Protein 2FHP (pdb70)

Structure (mmCIF, N/CA/C/O backbone):
data_2FHP
#
_entry.id   2FHP
#
_cell.length_a   42.730
_cell.length_b   61.431
_cell.length_c   70.579
_cell.angle_alpha   90.00
_cell.angle_beta   97.27
_cell.angle_gamma   90.00
#
_symmetry.space_group_name_H-M   'P 1 21 1'
#
loop_
_entity.id
_entity.type
_entity.pdbx_description
1 polymer 'methylase, putative'
2 water water
#
loop_
_atom_site.group_PDB
_atom_site.id
_atom_site.type_symbol
_atom_site.label_atom_id
_atom_site.label_alt_id
_atom_site.label_comp_id
_atom_site.label_asym_id
_atom_site.label_entity_id
_atom_site.label_seq_id
_atom_site.pdbx_PDB_ins_code
_atom_site.Cartn_x
_atom_site.Cartn_y
_atom_site.Cartn_z
_atom_site.occupancy
_atom_site.B_iso_or_equiv
_atom_site.auth_seq_id
_atom_site.auth_comp_id
_atom_site.auth_asym_id
_atom_site.auth_atom_id
_atom_site.pdbx_PDB_model_num
ATOM 1 N N . ALA A 1 3 ? 12.708 5.597 88.589 1.00 24.16 0 ALA A N 1
ATOM 2 C CA . ALA A 1 3 ? 13.181 6.764 87.784 1.00 23.67 0 ALA A CA 1
ATOM 3 C C . ALA A 1 3 ? 12.849 6.523 86.314 1.00 23.15 0 ALA A C 1
ATOM 4 O O . ALA A 1 3 ? 12.836 5.366 85.876 1.00 23.87 0 ALA A O 1
ATOM 14 N N . ARG A 1 5 ? 12.820 6.039 82.294 1.00 15.53 2 ARG A N 1
ATOM 15 C CA . ARG A 1 5 ? 13.771 5.373 81.433 1.00 14.02 2 ARG A CA 1
ATOM 16 C C . ARG A 1 5 ? 13.193 5.285 80.043 1.00 12.08 2 ARG A C 1
ATOM 17 O O . ARG A 1 5 ? 11.976 5.252 79.887 1.00 11.98 2 ARG A O 1
ATOM 25 N N . VAL A 1 6 ? 14.058 5.268 79.032 1.00 9.97 3 VAL A N 1
ATOM 26 C CA . VAL A 1 6 ? 13.615 4.914 77.683 1.00 9.31 3 VAL A CA 1
ATOM 27 C C . VAL A 1 6 ? 13.275 3.430 77.716 1.00 9.79 3 VAL A C 1
ATOM 28 O O . VAL A 1 6 ? 14.037 2.630 78.269 1.00 9.87 3 VAL A O 1
ATOM 32 N N . ILE A 1 7 ? 12.121 3.068 77.164 1.00 9.57 4 ILE A N 1
ATOM 33 C CA . ILE A 1 7 ? 11.660 1.683 77.258 1.00 9.42 4 ILE A CA 1
ATOM 34 C C . ILE A 1 7 ? 12.325 0.777 76.242 1.00 9.40 4 ILE A C 1
ATOM 35 O O . ILE A 1 7 ? 12.885 -0.270 76.600 1.00 10.09 4 ILE A O 1
ATOM 40 N N . SER A 1 8 ? 12.239 1.146 74.967 1.00 8.16 5 SER A N 1
ATOM 41 C CA . SER A 1 8 ? 12.749 0.262 73.917 1.00 8.61 5 SER A CA 1
ATOM 42 C C . SER A 1 8 ? 13.420 1.026 72.810 1.00 8.43 5 SER A C 1
ATOM 43 O O . SER A 1 8 ? 13.375 2.242 72.797 1.00 8.45 5 SER A O 1
ATOM 46 N N . GLY A 1 9 ? 14.058 0.300 71.901 1.00 8.37 6 GLY A N 1
ATOM 47 C CA . GLY A 1 9 ? 14.747 0.898 70.761 1.00 8.33 6 GLY A CA 1
ATOM 48 C C . GLY A 1 9 ? 16.206 1.187 71.031 1.00 8.66 6 GLY A C 1
ATOM 49 O O . GLY A 1 9 ? 16.793 0.685 72.003 1.00 8.69 6 GLY A O 1
ATOM 50 N N . GLU A 1 10 ? 16.797 2.019 70.179 1.00 8.42 7 GLU A N 1
ATOM 51 C CA . GLU A 1 10 ? 18.228 2.267 70.244 1.00 8.64 7 GLU A CA 1
ATOM 52 C C . GLU A 1 10 ? 18.678 2.787 71.611 1.00 8.68 7 GLU A C 1
ATOM 53 O O . GLU A 1 10 ? 19.766 2.448 72.074 1.00 9.66 7 GLU A O 1
ATOM 59 N N . TYR A 1 11 ? 17.840 3.602 72.252 1.00 7.96 8 TYR A N 1
ATOM 60 C CA . TYR A 1 11 ? 18.205 4.205 73.543 1.00 8.49 8 TYR A CA 1
ATOM 61 C C . TYR A 1 11 ? 17.587 3.470 74.726 1.00 8.44 8 TYR A C 1
ATOM 62 O O . TYR A 1 11 ? 17.604 3.967 75.868 1.00 7.98 8 TYR A O 1
ATOM 71 N N . GLY A 1 12 ? 17.064 2.276 74.464 1.00 8.36 9 GLY A N 1
ATOM 72 C CA . GLY A 1 12 ? 16.357 1.493 75.479 1.00 8.33 9 GLY A CA 1
ATOM 73 C C . GLY A 1 12 ? 17.179 1.308 76.732 1.00 8.70 9 GLY A C 1
ATOM 74 O O . GLY A 1 12 ? 18.363 0.993 76.664 1.00 8.58 9 GLY A O 1
ATOM 75 N N . GLY A 1 13 ? 16.529 1.518 77.871 1.00 8.56 10 GLY A N 1
ATOM 76 C CA . GLY A 1 13 ? 17.154 1.308 79.176 1.00 8.93 10 GLY A CA 1
ATOM 77 C C . GLY A 1 13 ? 17.883 2.512 79.724 1.00 9.06 10 GLY A C 1
ATOM 78 O O . GLY A 1 13 ? 18.284 2.519 80.890 1.00 9.88 10 GLY A O 1
ATOM 79 N N . ARG A 1 14 ? 18.065 3.548 78.910 1.00 8.59 11 ARG A N 1
ATOM 80 C CA . ARG A 1 14 ? 18.808 4.722 79.393 1.00 8.33 11 ARG A CA 1
ATOM 81 C C . ARG A 1 14 ? 17.962 5.584 80.329 1.00 8.67 11 ARG A C 1
ATOM 82 O O . ARG A 1 14 ? 16.772 5.793 80.074 1.00 8.78 11 ARG A O 1
ATOM 90 N N A ARG A 1 15 ? 18.567 6.073 81.410 0.50 9.19 12 ARG A N 1
ATOM 91 N N B ARG A 1 15 ? 18.582 6.060 81.411 0.50 9.38 12 ARG A N 1
ATOM 92 C CA A ARG A 1 15 ? 17.832 6.864 82.405 0.50 9.66 12 ARG A CA 1
ATOM 93 C CA B ARG A 1 15 ? 17.911 6.938 82.376 0.50 10.03 12 ARG A CA 1
ATOM 94 C C A ARG A 1 15 ? 17.641 8.311 81.958 0.50 9.60 12 ARG A C 1
ATOM 95 C C B ARG A 1 15 ? 17.556 8.267 81.741 0.50 9.84 12 ARG A C 1
ATOM 96 O O A ARG A 1 15 ? 18.579 8.949 81.460 0.50 9.98 12 ARG A O 1
ATOM 97 O O B ARG A 1 15 ? 18.292 8.784 80.899 0.50 10.23 12 ARG A O 1
ATOM 112 N N . LEU A 1 16 ? 16.427 8.818 82.154 1.00 9.66 13 LEU A N 1
ATOM 113 C CA . LEU A 1 16 ? 16.076 10.193 81.785 1.00 10.66 13 LEU A CA 1
ATOM 114 C C . LEU A 1 16 ? 15.734 10.979 83.035 1.00 10.98 13 LEU A C 1
ATOM 115 O O . LEU A 1 16 ? 15.380 10.399 84.068 1.00 12.36 13 LEU A O 1
ATOM 120 N N . LYS A 1 17 ? 15.842 12.295 82.933 1.00 11.17 14 LYS A N 1
ATOM 121 C CA . LYS A 1 17 ? 15.529 13.193 84.046 1.00 12.05 14 LYS A CA 1
ATOM 122 C C . LYS A 1 17 ? 14.102 13.679 83.897 1.00 12.11 14 LYS A C 1
ATOM 123 O O . LYS A 1 17 ? 13.709 14.077 82.807 1.00 12.40 14 LYS A O 1
ATOM 129 N N . ALA A 1 18 ? 13.339 13.648 84.978 1.00 11.85 15 ALA A N 1
ATOM 130 C CA . ALA A 1 18 ? 11.973 14.156 84.972 1.00 11.45 15 ALA A CA 1
ATOM 131 C C . ALA A 1 18 ? 11.958 15.623 85.371 1.00 11.10 15 ALA A C 1
ATOM 132 O O . ALA A 1 18 ? 12.867 16.107 86.061 1.00 11.70 15 ALA A O 1
ATOM 134 N N . LEU A 1 19 ? 10.920 16.332 84.944 1.00 10.24 16 LEU A N 1
ATOM 135 C CA . LEU A 1 19 ? 10.661 17.664 85.496 1.00 10.09 16 LEU A CA 1
ATOM 136 C C . LEU A 1 19 ? 10.340 17.491 86.982 1.00 10.67 16 LEU A C 1
ATOM 137 O O . LEU A 1 19 ? 9.819 16.452 87.393 1.00 10.30 16 LEU A O 1
ATOM 142 N N . ASP A 1 20 ? 10.643 18.515 87.779 1.00 11.54 17 ASP A N 1
ATOM 143 C CA . ASP A 1 20 ? 10.231 18.514 89.180 1.00 12.84 17 ASP A CA 1
ATOM 144 C C . ASP A 1 20 ? 8.731 18.242 89.321 1.00 12.91 17 ASP A C 1
ATOM 145 O O . ASP A 1 20 ? 7.895 18.781 88.572 1.00 13.39 17 ASP A O 1
ATOM 150 N N . GLY A 1 21 ? 8.393 17.381 90.269 1.00 13.36 18 GLY A N 1
ATOM 151 C CA . GLY A 1 21 ? 7.002 17.034 90.513 1.00 14.19 18 GLY A CA 1
ATOM 152 C C . GLY A 1 21 ? 6.135 18.213 90.880 1.00 16.22 18 GLY A C 1
ATOM 153 O O . GLY A 1 21 ? 6.541 19.098 91.635 1.00 15.06 18 GLY A O 1
ATOM 154 N N . ASP A 1 22 ? 4.922 18.230 90.349 1.00 17.69 19 ASP A N 1
ATOM 155 C CA . ASP A 1 22 ? 3.973 19.272 90.698 1.00 20.36 19 ASP A CA 1
ATOM 156 C C . ASP A 1 22 ? 2.543 18.740 90.846 1.00 21.94 19 ASP A C 1
ATOM 157 O O . ASP A 1 22 ? 1.572 19.479 90.643 1.00 22.63 19 ASP A O 1
ATOM 162 N N . ASN A 1 23 ? 2.440 17.455 91.186 1.00 23.43 20 ASN A N 1
ATOM 163 C CA . ASN A 1 23 ? 1.168 16.790 91.502 1.00 25.38 20 ASN A CA 1
ATOM 164 C C . ASN A 1 23 ? 0.139 16.752 90.370 1.00 26.22 20 ASN A C 1
ATOM 165 O O . ASN A 1 23 ? -1.056 16.561 90.627 1.00 27.65 20 ASN A O 1
ATOM 170 N N . THR A 1 24 ? 0.595 16.933 89.130 1.00 26.91 21 THR A N 1
ATOM 171 C CA . THR A 1 24 ? -0.285 16.844 87.962 1.00 27.33 21 THR A CA 1
ATOM 172 C C . THR A 1 24 ? -0.252 15.429 87.374 1.00 27.40 21 THR A C 1
ATOM 173 O O . THR A 1 24 ? 0.652 14.654 87.678 1.00 27.68 21 THR A O 1
ATOM 177 N N . ARG A 1 25 ? -1.244 15.097 86.547 1.00 27.45 22 ARG A N 1
ATOM 178 C CA . ARG A 1 25 ? -1.407 13.738 86.015 1.00 27.19 22 ARG A CA 1
ATOM 179 C C . ARG A 1 25 ? -0.150 13.277 85.263 1.00 27.42 22 ARG A C 1
ATOM 180 O O . ARG A 1 25 ? 0.221 13.873 84.245 1.00 27.24 22 ARG A O 1
ATOM 188 N N . PRO A 1 26 ? 0.519 12.226 85.774 1.00 27.92 23 PRO A N 1
ATOM 189 C CA . PRO A 1 26 ? 1.767 11.770 85.170 1.00 28.03 23 PRO A CA 1
ATOM 190 C C . PRO A 1 26 ? 1.558 10.939 83.906 1.00 27.84 23 PRO A C 1
ATOM 191 O O . PRO A 1 26 ? 0.435 10.502 83.612 1.00 27.93 23 PRO A O 1
ATOM 195 N N . THR A 1 27 ? 2.650 10.754 83.168 1.00 27.50 24 THR A N 1
ATOM 196 C CA . THR A 1 27 ? 2.731 9.796 82.073 1.00 26.83 24 THR A CA 1
ATOM 197 C C . THR A 1 27 ? 3.777 8.785 82.517 1.00 26.01 24 THR A C 1
ATOM 198 O O . THR A 1 27 ? 4.986 9.031 82.432 1.00 25.88 24 THR A O 1
ATOM 202 N N . THR A 1 28 ? 3.300 7.664 83.037 1.00 24.58 25 THR A N 1
ATOM 203 C CA . THR A 1 28 ? 4.184 6.671 83.626 1.00 23.86 25 THR A CA 1
ATOM 204 C C . THR A 1 28 ? 4.919 5.926 82.525 1.00 23.07 25 THR A C 1
ATOM 205 O O . THR A 1 28 ? 4.466 5.903 81.379 1.00 22.76 25 THR A O 1
ATOM 209 N N . ASP A 1 29 ? 6.046 5.316 82.877 1.00 22.26 26 ASP A N 1
ATOM 210 C CA . ASP A 1 29 ? 6.777 4.496 81.925 1.00 21.12 26 ASP A CA 1
ATOM 211 C C . ASP A 1 29 ? 5.914 3.338 81.403 1.00 20.18 26 ASP A C 1
ATOM 212 O O . ASP A 1 29 ? 6.031 2.962 80.244 1.00 19.40 26 ASP A O 1
ATOM 217 N N . LYS A 1 30 ? 5.033 2.793 82.247 1.00 19.32 27 LYS A N 1
ATOM 218 C CA . LYS A 1 30 ? 4.143 1.703 81.825 1.00 19.51 27 LYS A CA 1
ATOM 219 C C . LYS A 1 30 ? 3.140 2.157 80.755 1.00 18.15 27 LYS A C 1
ATOM 220 O O . LYS A 1 30 ? 2.861 1.427 79.799 1.00 17.94 27 LYS A O 1
ATOM 226 N N . VAL A 1 31 ? 2.613 3.367 80.918 1.00 16.75 28 VAL A N 1
ATOM 227 C CA . VAL A 1 31 ? 1.723 3.960 79.913 1.00 15.68 28 VAL A CA 1
ATOM 228 C C . VAL A 1 31 ? 2.491 4.276 78.630 1.00 14.73 28 VAL A C 1
ATOM 229 O O . VAL A 1 31 ? 2.016 4.004 77.526 1.00 14.00 28 VAL A O 1
ATOM 233 N N . LYS A 1 32 ? 3.689 4.834 78.785 1.00 14.08 29 LYS A N 1
ATOM 234 C CA . LYS A 1 32 ? 4.557 5.073 77.641 1.00 13.17 29 LYS A CA 1
ATOM 235 C C . LYS A 1 32 ? 4.794 3.781 76.835 1.00 13.04 29 LYS A C 1
ATOM 236 O O . LYS A 1 32 ? 4.687 3.782 75.610 1.00 11.70 29 LYS A O 1
ATOM 242 N N . GLU A 1 33 ? 5.123 2.693 77.534 1.00 13.39 30 GLU A N 1
ATOM 243 C CA . GLU A 1 33 ? 5.332 1.399 76.891 1.00 13.87 30 GLU A CA 1
ATOM 244 C C . GLU A 1 33 ? 4.062 0.926 76.174 1.00 13.17 30 GLU A C 1
ATOM 245 O O . GLU A 1 33 ? 4.110 0.476 75.022 1.00 13.11 30 GLU A O 1
ATOM 251 N N . SER A 1 34 ? 2.929 1.080 76.853 1.00 13.52 31 SER A N 1
ATOM 252 C CA . SER A 1 34 ? 1.646 0.664 76.288 1.00 13.79 31 SER A CA 1
ATOM 253 C C . SER A 1 34 ? 1.354 1.416 75.000 1.00 13.23 31 SER A C 1
ATOM 254 O O . SER A 1 34 ? 0.978 0.812 73.995 1.00 13.80 31 SER A O 1
ATOM 257 N N . ILE A 1 35 ? 1.561 2.731 75.038 1.00 12.52 32 ILE A N 1
ATOM 258 C CA . ILE A 1 35 ? 1.357 3.588 73.872 1.00 12.17 32 ILE A CA 1
ATOM 259 C C . ILE A 1 35 ? 2.193 3.098 72.702 1.00 12.11 32 ILE A C 1
ATOM 260 O O . ILE A 1 35 ? 1.676 2.842 71.616 1.00 11.19 32 ILE A O 1
ATOM 265 N N . PHE A 1 36 ? 3.500 2.974 72.910 1.00 11.83 33 PHE A N 1
ATOM 266 C CA . PHE A 1 36 ? 4.356 2.707 71.774 1.00 12.25 33 PHE A CA 1
ATOM 267 C C . PHE A 1 36 ? 4.262 1.294 71.241 1.00 13.45 33 PHE A C 1
ATOM 268 O O . PHE A 1 36 ? 4.381 1.080 70.036 1.00 14.06 33 PHE A O 1
ATOM 276 N N . ASN A 1 37 ? 3.990 0.340 72.126 1.00 14.18 34 ASN A N 1
ATOM 277 C CA . ASN A 1 37 ? 3.727 -1.014 71.660 1.00 16.01 34 ASN A CA 1
ATOM 278 C C . ASN A 1 37 ? 2.430 -1.127 70.848 1.00 16.19 34 ASN A C 1
ATOM 279 O O . ASN A 1 37 ? 2.339 -1.949 69.936 1.00 16.85 34 ASN A O 1
ATOM 300 N N . ILE A 1 39 ? 1.038 1.430 68.914 1.00 15.55 36 ILE A N 1
ATOM 301 C CA . ILE A 1 39 ? 1.153 2.142 67.624 1.00 14.11 36 ILE A CA 1
ATOM 302 C C . ILE A 1 39 ? 2.366 1.720 66.784 1.00 14.14 36 ILE A C 1
ATOM 303 O O . ILE A 1 39 ? 2.430 1.991 65.582 1.00 14.11 36 ILE A O 1
ATOM 308 N N . GLY A 1 40 ? 3.320 1.057 67.434 1.00 13.48 37 GLY A N 1
ATOM 309 C CA . GLY A 1 40 ? 4.557 0.636 66.810 1.00 12.82 37 GLY A CA 1
ATOM 310 C C . GLY A 1 40 ? 4.526 -0.877 66.665 1.00 12.84 37 GLY A C 1
ATOM 311 O O . GLY A 1 40 ? 3.685 -1.405 65.920 1.00 13.43 37 GLY A O 1
ATOM 312 N N . PRO A 1 41 ? 5.398 -1.592 67.404 1.00 11.69 38 PRO A N 1
ATOM 313 C CA . PRO A 1 41 ? 6.357 -1.096 68.395 1.00 11.27 38 PRO A CA 1
ATOM 314 C C . PRO A 1 41 ? 7.544 -0.298 67.841 1.00 9.84 38 PRO A C 1
ATOM 315 O O . PRO A 1 41 ? 8.192 0.437 68.601 1.00 10.38 38 PRO A O 1
ATOM 319 N N . TYR A 1 42 ? 7.827 -0.434 66.543 1.00 9.45 39 TYR A N 1
ATOM 320 C CA . TYR A 1 42 ? 8.965 0.235 65.890 1.00 9.13 39 TYR A CA 1
ATOM 321 C C . TYR A 1 42 ? 8.492 0.943 64.644 1.00 9.49 39 TYR A C 1
ATOM 322 O O . TYR A 1 42 ? 7.428 0.619 64.130 1.00 10.07 39 TYR A O 1
ATOM 331 N N . PHE A 1 43 ? 9.295 1.894 64.171 1.00 9.04 40 PHE A N 1
ATOM 332 C CA . PHE A 1 43 ? 8.936 2.736 63.025 1.00 9.78 40 PHE A CA 1
ATOM 333 C C . PHE A 1 43 ? 10.071 2.791 62.022 1.00 10.18 40 PHE A C 1
ATOM 334 O O . PHE A 1 43 ? 11.248 2.825 62.400 1.00 10.36 40 PHE A O 1
ATOM 342 N N . ASP A 1 44 ? 9.722 2.818 60.734 1.00 10.92 41 ASP A N 1
ATOM 343 C CA . ASP A 1 44 ? 10.716 2.940 59.688 1.00 12.07 41 ASP A CA 1
ATOM 344 C C . ASP A 1 44 ? 10.818 4.414 59.327 1.00 12.15 41 ASP A C 1
ATOM 345 O O . ASP A 1 44 ? 10.341 4.848 58.277 1.00 12.74 41 ASP A O 1
ATOM 350 N N . GLY A 1 45 ? 11.425 5.183 60.230 1.00 11.18 42 GLY A N 1
ATOM 351 C CA . GLY A 1 45 ? 11.578 6.619 60.007 1.00 10.61 42 GLY A CA 1
ATOM 352 C C . GLY A 1 45 ? 10.285 7.348 60.320 1.00 10.64 42 GLY A C 1
ATOM 353 O O . GLY A 1 45 ? 9.346 6.763 60.872 1.00 11.13 42 GLY A O 1
ATOM 354 N N . GLY A 1 46 ? 10.236 8.617 59.924 1.00 10.05 43 GLY A N 1
ATOM 355 C CA . GLY A 1 46 ? 9.062 9.467 60.117 1.00 9.78 43 GLY A CA 1
ATOM 356 C C . GLY A 1 46 ? 9.394 10.621 61.039 1.00 9.43 43 GLY A C 1
ATOM 357 O O . GLY A 1 46 ? 10.468 10.647 61.664 1.00 9.97 43 GLY A O 1
ATOM 366 N N . ALA A 1 48 ? 7.949 12.976 64.283 1.00 6.69 45 ALA A N 1
ATOM 367 C CA . ALA A 1 48 ? 6.984 13.059 65.365 1.00 6.64 45 ALA A CA 1
ATOM 368 C C . ALA A 1 48 ? 6.878 14.501 65.838 1.00 6.43 45 ALA A C 1
ATOM 369 O O . ALA A 1 48 ? 7.840 15.254 65.757 1.00 7.14 45 ALA A O 1
ATOM 371 N N . LEU A 1 49 ? 5.692 14.854 66.329 1.00 6.45 46 LEU A N 1
ATOM 372 C CA . LEU A 1 49 ? 5.460 16.107 67.042 1.00 5.76 46 LEU A CA 1
ATOM 373 C C . LEU A 1 49 ? 5.078 15.759 68.472 1.00 6.31 46 LEU A C 1
ATOM 374 O O . LEU A 1 49 ? 4.145 14.981 68.705 1.00 6.92 46 LEU A O 1
ATOM 379 N N . ASP A 1 50 ? 5.789 16.334 69.428 1.00 6.11 47 ASP A N 1
ATOM 380 C CA . ASP A 1 50 ? 5.445 16.182 70.845 1.00 7.45 47 ASP A CA 1
ATOM 381 C C . ASP A 1 50 ? 5.031 17.595 71.288 1.00 7.20 47 ASP A C 1
ATOM 382 O O . ASP A 1 50 ? 5.876 18.449 71.550 1.00 6.99 47 ASP A O 1
ATOM 387 N N . LEU A 1 51 ? 3.722 17.858 71.322 1.00 6.94 48 LEU A N 1
ATOM 388 C CA . LEU A 1 51 ? 3.243 19.235 71.393 1.00 6.69 48 LEU A CA 1
ATOM 389 C C . LEU A 1 51 ? 3.348 19.834 72.788 1.00 7.04 48 LEU A C 1
ATOM 390 O O . LEU A 1 51 ? 3.405 21.061 72.936 1.00 7.45 48 LEU A O 1
ATOM 395 N N . TYR A 1 52 ? 3.375 18.977 73.806 1.00 7.03 49 TYR A N 1
ATOM 396 C CA . TYR A 1 52 ? 3.619 19.422 75.188 1.00 7.21 49 TYR A CA 1
ATOM 397 C C . TYR A 1 52 ? 4.725 18.528 75.713 1.00 8.03 49 TYR A C 1
ATOM 398 O O . TYR A 1 52 ? 4.485 17.610 76.530 1.00 8.26 49 TYR A O 1
ATOM 407 N N A SER A 1 53 ? 5.948 18.791 75.253 0.50 7.44 50 SER A N 1
ATOM 408 N N B SER A 1 53 ? 5.943 18.775 75.234 0.50 7.61 50 SER A N 1
ATOM 409 C CA A SER A 1 53 ? 7.016 17.804 75.379 0.50 7.85 50 SER A CA 1
ATOM 410 C CA B SER A 1 53 ? 7.013 17.798 75.394 0.50 8.19 50 SER A CA 1
ATOM 411 C C A SER A 1 53 ? 7.562 17.610 76.792 0.50 8.26 50 SER A C 1
ATOM 412 C C B SER A 1 53 ? 7.446 17.583 76.839 0.50 8.45 50 SER A C 1
ATOM 413 O O A SER A 1 53 ? 8.016 16.511 77.119 0.50 7.92 50 SER A O 1
ATOM 414 O O B SER A 1 53 ? 7.689 16.451 77.245 0.50 8.42 50 SER A O 1
ATOM 419 N N . GLY A 1 54 ? 7.536 18.667 77.600 1.00 8.62 51 GLY A N 1
ATOM 420 C CA . GLY A 1 54 ? 8.053 18.602 78.987 1.00 9.33 51 GLY A CA 1
ATOM 421 C C . GLY A 1 54 ? 9.476 18.079 78.972 1.00 9.22 51 GLY A C 1
ATOM 422 O O . GLY A 1 54 ? 10.334 18.625 78.280 1.00 9.17 51 GLY A O 1
ATOM 423 N N . SER A 1 55 ? 9.711 16.982 79.686 1.00 9.60 52 SER A N 1
ATOM 424 C CA . SER A 1 55 ? 11.062 16.429 79.764 1.00 9.50 52 SER A CA 1
ATOM 425 C C . SER A 1 55 ? 11.455 15.651 78.506 1.00 9.31 52 SER A C 1
ATOM 426 O O . SER A 1 55 ? 12.614 15.303 78.328 1.00 9.94 52 SER A O 1
ATOM 429 N N . GLY A 1 56 ? 10.492 15.429 77.619 1.00 9.01 53 GLY A N 1
ATOM 430 C CA . GLY A 1 56 ? 10.814 14.865 76.305 1.00 7.72 53 GLY A CA 1
ATOM 431 C C . GLY A 1 56 ? 10.747 13.352 76.211 1.00 7.19 53 GLY A C 1
ATOM 432 O O . GLY A 1 56 ? 11.159 12.774 75.202 1.00 6.58 53 GLY A O 1
ATOM 433 N N . GLY A 1 57 ? 10.222 12.688 77.233 1.00 6.91 54 GLY A N 1
ATOM 434 C CA . GLY A 1 57 ? 10.223 11.221 77.229 1.00 7.28 54 GLY A CA 1
ATOM 435 C C . GLY A 1 57 ? 9.541 10.570 76.031 1.00 7.35 54 GLY A C 1
ATOM 436 O O . GLY A 1 57 ? 10.039 9.564 75.496 1.00 7.61 54 GLY A O 1
ATOM 437 N N . LEU A 1 58 ? 8.394 11.116 75.607 1.00 7.12 55 LEU A N 1
ATOM 438 C CA . LEU A 1 58 ? 7.652 10.504 74.492 1.00 8.01 55 LEU A CA 1
ATOM 439 C C . LEU A 1 58 ? 8.346 10.762 73.165 1.00 7.31 55 LEU A C 1
ATOM 440 O O . LEU A 1 58 ? 8.454 9.860 72.330 1.00 7.19 55 LEU A O 1
ATOM 445 N N . ALA A 1 59 ? 8.853 11.978 72.979 1.00 6.78 56 ALA A N 1
ATOM 446 C CA . ALA A 1 59 ? 9.616 12.321 71.772 1.00 7.23 56 ALA A CA 1
ATOM 447 C C . ALA A 1 59 ? 10.824 11.404 71.619 1.00 6.71 56 ALA A C 1
ATOM 448 O O . ALA A 1 59 ? 11.143 10.919 70.529 1.00 6.61 56 ALA A O 1
ATOM 450 N N . ILE A 1 60 ? 11.498 11.184 72.736 1.00 5.88 57 ILE A N 1
ATOM 451 C CA . ILE A 1 60 ? 12.711 10.357 72.739 1.00 6.22 57 ILE A CA 1
ATOM 452 C C . ILE A 1 60 ? 12.344 8.907 72.466 1.00 6.54 57 ILE A C 1
ATOM 453 O O . ILE A 1 60 ? 13.048 8.218 71.735 1.00 6.41 57 ILE A O 1
ATOM 458 N N . GLU A 1 61 ? 11.235 8.436 73.036 1.00 6.09 58 GLU A N 1
ATOM 459 C CA . GLU A 1 61 ? 10.795 7.064 72.792 1.00 5.99 58 GLU A CA 1
ATOM 460 C C . GLU A 1 61 ? 10.533 6.838 71.292 1.00 6.06 58 GLU A C 1
ATOM 461 O O . GLU A 1 61 ? 10.897 5.800 70.721 1.00 6.06 58 GLU A O 1
ATOM 467 N N . ALA A 1 62 ? 9.900 7.821 70.661 1.00 6.34 59 ALA A N 1
ATOM 468 C CA . ALA A 1 62 ? 9.575 7.741 69.232 1.00 6.35 59 ALA A CA 1
ATOM 469 C C . ALA A 1 62 ? 10.822 7.583 68.366 1.00 6.53 59 ALA A C 1
ATOM 470 O O . ALA A 1 62 ? 10.885 6.700 67.511 1.00 7.09 59 ALA A O 1
ATOM 472 N N . VAL A 1 63 ? 11.824 8.422 68.614 1.00 6.11 60 VAL A N 1
ATOM 473 C CA . VAL A 1 63 ? 13.087 8.376 67.870 1.00 6.63 60 VAL A CA 1
ATOM 474 C C . VAL A 1 63 ? 13.865 7.087 68.222 1.00 6.02 60 VAL A C 1
ATOM 475 O O . VAL A 1 63 ? 14.444 6.432 67.335 1.00 6.56 60 VAL A O 1
ATOM 479 N N . SER A 1 64 ? 13.868 6.719 69.510 1.00 6.02 61 SER A N 1
ATOM 480 C CA . SER A 1 64 ? 14.507 5.464 69.935 1.00 6.64 61 SER A CA 1
ATOM 481 C C . SER A 1 64 ? 13.999 4.268 69.113 1.00 6.81 61 SER A C 1
ATOM 482 O O . SER A 1 64 ? 14.778 3.409 68.701 1.00 7.18 61 SER A O 1
ATOM 485 N N . ARG A 1 65 ? 12.693 4.272 68.862 1.00 7.22 62 ARG A N 1
ATOM 486 C CA . ARG A 1 65 ? 11.986 3.193 68.176 1.00 6.47 62 ARG A CA 1
ATOM 487 C C . ARG A 1 65 ? 11.988 3.339 66.653 1.00 7.60 62 ARG A C 1
ATOM 488 O O . ARG A 1 65 ? 11.359 2.554 65.947 1.00 8.08 62 ARG A O 1
ATOM 496 N N . GLY A 1 66 ? 12.718 4.315 66.151 1.00 7.36 63 GLY A N 1
ATOM 497 C CA . GLY A 1 66 ? 12.996 4.332 64.727 1.00 7.97 63 GLY A CA 1
ATOM 498 C C . GLY A 1 66 ? 12.573 5.544 63.936 1.00 9.38 63 GLY A C 1
ATOM 499 O O . GLY A 1 66 ? 12.914 5.653 62.758 1.00 9.88 63 GLY A O 1
ATOM 516 N N . ASP A 1 68 ? 12.753 9.297 62.530 1.00 9.03 65 ASP A N 1
ATOM 517 C CA . ASP A 1 68 ? 13.902 10.098 62.141 1.00 9.13 65 ASP A CA 1
ATOM 518 C C . ASP A 1 68 ? 14.132 11.345 62.998 1.00 9.22 65 ASP A C 1
ATOM 519 O O . ASP A 1 68 ? 15.277 11.753 63.220 1.00 10.60 65 ASP A O 1
ATOM 524 N N . LYS A 1 69 ? 13.044 11.965 63.441 1.00 8.42 66 LYS A N 1
ATOM 525 C CA . LYS A 1 69 ? 13.124 13.277 64.076 1.00 8.62 66 LYS A CA 1
ATOM 526 C C . LYS A 1 69 ? 11.886 13.524 64.888 1.00 7.81 66 LYS A C 1
ATOM 527 O O . LYS A 1 69 ? 10.810 13.099 64.506 1.00 7.51 66 LYS A O 1
ATOM 533 N N A SER A 1 70 ? 12.057 14.178 66.037 0.50 6.76 67 SER A N 1
ATOM 534 N N B SER A 1 70 ? 12.054 14.235 66.000 0.50 7.60 67 SER A N 1
ATOM 535 C CA A SER A 1 70 ? 10.933 14.673 66.824 0.50 5.77 67 SER A CA 1
ATOM 536 C CA B SER A 1 70 ? 10.925 14.684 66.791 0.50 7.55 67 SER A CA 1
ATOM 537 C C A SER A 1 70 ? 11.082 16.188 66.967 0.50 6.16 67 SER A C 1
ATOM 538 C C B SER A 1 70 ? 11.046 16.175 67.064 0.50 7.13 67 SER A C 1
ATOM 539 O O A SER A 1 70 ? 12.178 16.688 67.254 0.50 6.53 67 SER A O 1
ATOM 540 O O B SER A 1 70 ? 12.076 16.645 67.559 0.50 7.34 67 SER A O 1
ATOM 545 N N . ILE A 1 71 ? 9.986 16.908 66.745 1.00 6.56 68 ILE A N 1
ATOM 546 C CA . ILE A 1 71 ? 9.886 18.333 67.114 1.00 6.58 68 ILE A CA 1
ATOM 547 C C . ILE A 1 71 ? 9.164 18.414 68.460 1.00 6.47 68 ILE A C 1
ATOM 548 O O . ILE A 1 71 ? 8.057 17.898 68.617 1.00 6.88 68 ILE A O 1
ATOM 553 N N . CYS A 1 72 ? 9.811 19.046 69.434 1.00 6.37 69 CYS A N 1
ATOM 554 C CA . CYS A 1 72 ? 9.331 19.097 70.813 1.00 6.86 69 CYS A CA 1
ATOM 555 C C . CYS A 1 72 ? 8.967 20.543 71.139 1.00 6.76 69 CYS A C 1
ATOM 556 O O . CYS A 1 72 ? 9.837 21.408 71.100 1.00 7.22 69 CYS A O 1
ATOM 559 N N . ILE A 1 73 ? 7.702 20.789 71.472 1.00 6.14 70 ILE A N 1
ATOM 560 C CA . ILE A 1 73 ? 7.227 22.134 71.834 1.00 6.03 70 ILE A CA 1
ATOM 561 C C . ILE A 1 73 ? 7.161 22.268 73.358 1.00 7.40 70 ILE A C 1
ATOM 562 O O . ILE A 1 73 ? 6.688 21.366 74.065 1.00 7.23 70 ILE A O 1
ATOM 567 N N . GLU A 1 74 ? 7.625 23.412 73.840 1.00 7.09 71 GLU A N 1
ATOM 568 C CA . GLU A 1 74 ? 7.712 23.684 75.285 1.00 8.49 71 GLU A CA 1
ATOM 569 C C . GLU A 1 74 ? 7.049 25.002 75.658 1.00 9.02 71 GLU A C 1
ATOM 570 O O . GLU A 1 74 ? 7.260 26.021 74.997 1.00 8.64 71 GLU A O 1
ATOM 576 N N . LYS A 1 75 ? 6.278 24.962 76.747 1.00 9.48 72 LYS A N 1
ATOM 577 C CA . LYS A 1 75 ? 5.602 26.134 77.314 1.00 10.41 72 LYS A CA 1
ATOM 578 C C . LYS A 1 75 ? 6.483 26.901 78.318 1.00 10.03 72 LYS A C 1
ATOM 579 O O . LYS A 1 75 ? 6.456 28.132 78.359 1.00 11.51 72 LYS A O 1
ATOM 585 N N . ASN A 1 76 ? 7.255 26.163 79.108 1.00 9.37 73 ASN A N 1
ATOM 586 C CA . ASN A 1 76 ? 7.967 26.714 80.258 1.00 10.01 73 ASN A CA 1
ATOM 587 C C . ASN A 1 76 ? 9.473 26.668 80.100 1.00 9.40 73 ASN A C 1
ATOM 588 O O . ASN A 1 76 ? 10.036 25.625 79.785 1.00 10.63 73 ASN A O 1
ATOM 593 N N . PHE A 1 77 ? 10.127 27.801 80.350 1.00 9.65 74 PHE A N 1
ATOM 594 C CA . PHE A 1 77 ? 11.571 27.891 80.242 1.00 9.57 74 PHE A CA 1
ATOM 595 C C . PHE A 1 77 ? 12.276 26.826 81.082 1.00 9.93 74 PHE A C 1
ATOM 596 O O . PHE A 1 77 ? 13.262 26.226 80.633 1.00 10.20 74 PHE A O 1
ATOM 604 N N . ALA A 1 78 ? 11.771 26.589 82.289 1.00 10.97 75 ALA A N 1
ATOM 605 C CA . ALA A 1 78 ? 12.416 25.629 83.186 1.00 10.85 75 ALA A CA 1
ATOM 606 C C . ALA A 1 78 ? 12.593 24.227 82.591 1.00 11.44 75 ALA A C 1
ATOM 607 O O . ALA A 1 78 ? 13.515 23.484 82.981 1.00 11.89 75 ALA A O 1
ATOM 609 N N . ALA A 1 79 ? 11.717 23.857 81.664 1.00 10.08 76 ALA A N 1
ATOM 610 C CA . ALA A 1 79 ? 11.773 22.527 81.064 1.00 9.69 76 ALA A CA 1
ATOM 611 C C . ALA A 1 79 ? 12.924 22.397 80.077 1.00 9.30 76 ALA A C 1
ATOM 612 O O . ALA A 1 79 ? 13.393 21.285 79.794 1.00 8.83 76 ALA A O 1
ATOM 614 N N . LEU A 1 80 ? 13.388 23.522 79.537 1.00 8.32 77 LEU A N 1
ATOM 615 C CA . LEU A 1 80 ? 14.382 23.465 78.459 1.00 9.19 77 LEU A CA 1
ATOM 616 C C . LEU A 1 80 ? 15.674 22.749 78.861 1.00 9.43 77 LEU A C 1
ATOM 617 O O . LEU A 1 80 ? 16.206 21.945 78.098 1.00 9.88 77 LEU A O 1
ATOM 622 N N . LYS A 1 81 ? 16.171 22.999 80.071 1.00 10.04 78 LYS A N 1
ATOM 623 C CA . LYS A 1 81 ? 17.428 22.353 80.478 1.00 10.30 78 LYS A CA 1
ATOM 624 C C . LYS A 1 81 ? 17.246 20.857 80.692 1.00 10.13 78 LYS A C 1
ATOM 625 O O . LYS A 1 81 ? 18.192 20.088 80.468 1.00 10.96 78 LYS A O 1
ATOM 631 N N . VAL A 1 82 ? 16.045 20.461 81.121 1.00 9.44 79 VAL A N 1
ATOM 632 C CA . VAL A 1 82 ? 15.763 19.055 81.384 1.00 8.76 79 VAL A CA 1
ATOM 633 C C . VAL A 1 82 ? 15.677 18.306 80.057 1.00 8.94 79 VAL A C 1
ATOM 634 O O . VAL A 1 82 ? 16.355 17.290 79.856 1.00 8.71 79 VAL A O 1
ATOM 638 N N . ILE A 1 83 ? 14.894 18.833 79.118 1.00 8.60 80 ILE A N 1
ATOM 639 C CA . ILE A 1 83 ? 14.837 18.163 77.809 1.00 8.28 80 ILE A CA 1
ATOM 640 C C . ILE A 1 83 ? 16.203 18.137 77.094 1.00 8.50 80 ILE A C 1
ATOM 641 O O . ILE A 1 83 ? 16.548 17.142 76.446 1.00 7.96 80 ILE A O 1
ATOM 646 N N . LYS A 1 84 ? 16.979 19.215 77.205 1.00 8.99 81 LYS A N 1
ATOM 647 C CA . LYS A 1 84 ? 18.322 19.241 76.616 1.00 10.55 81 LYS A CA 1
ATOM 648 C C . LYS A 1 84 ? 19.214 18.105 77.184 1.00 10.34 81 LYS A C 1
ATOM 649 O O . LYS A 1 84 ? 19.903 17.397 76.436 1.00 10.61 81 LYS A O 1
ATOM 655 N N . GLU A 1 85 ? 19.178 17.937 78.506 1.00 10.88 82 GLU A N 1
ATOM 656 C CA . GLU A 1 85 ? 19.934 16.865 79.144 1.00 11.66 82 GLU A CA 1
ATOM 657 C C . GLU A 1 85 ? 19.512 15.491 78.626 1.00 10.08 82 GLU A C 1
ATOM 658 O O . GLU A 1 85 ? 20.361 14.636 78.336 1.00 9.88 82 GLU A O 1
ATOM 664 N N . ASN A 1 86 ? 18.204 15.283 78.517 1.00 8.93 83 ASN A N 1
ATOM 665 C CA . ASN A 1 86 ? 17.662 14.010 78.042 1.00 8.45 83 ASN A CA 1
ATOM 666 C C . ASN A 1 86 ? 18.012 13.766 76.576 1.00 8.12 83 ASN A C 1
ATOM 667 O O . ASN A 1 86 ? 18.386 12.646 76.198 1.00 7.91 83 ASN A O 1
ATOM 672 N N . ILE A 1 87 ? 17.918 14.808 75.759 1.00 8.50 84 ILE A N 1
ATOM 673 C CA . ILE A 1 87 ? 18.372 14.693 74.359 1.00 8.43 84 ILE A CA 1
ATOM 674 C C . ILE A 1 87 ? 19.856 14.292 74.307 1.00 9.05 84 ILE A C 1
ATOM 675 O O . ILE A 1 87 ? 20.247 13.431 73.526 1.00 9.41 84 ILE A O 1
ATOM 680 N N . ALA A 1 88 ? 20.664 14.911 75.157 1.00 9.52 85 ALA A N 1
ATOM 681 C CA . ALA A 1 88 ? 22.101 14.605 75.215 1.00 9.79 85 ALA A CA 1
ATOM 682 C C . ALA A 1 88 ? 22.360 13.134 75.536 1.00 9.79 85 ALA A C 1
ATOM 683 O O . ALA A 1 88 ? 23.302 12.538 75.004 1.00 10.13 85 ALA A O 1
ATOM 685 N N . ILE A 1 89 ? 21.514 12.553 76.381 1.00 9.00 86 ILE A N 1
ATOM 686 C CA . ILE A 1 89 ? 21.609 11.145 76.746 1.00 9.69 86 ILE A CA 1
ATOM 687 C C . ILE A 1 89 ? 21.396 10.223 75.528 1.00 8.76 86 ILE A C 1
ATOM 688 O O . ILE A 1 89 ? 21.917 9.099 75.482 1.00 9.47 86 ILE A O 1
ATOM 693 N N . THR A 1 90 ? 20.643 10.699 74.535 1.00 8.15 87 THR A N 1
ATOM 694 C CA . THR A 1 90 ? 20.456 9.916 73.298 1.00 8.28 87 THR A CA 1
ATOM 695 C C . THR A 1 90 ? 21.719 9.924 72.433 1.00 8.24 87 THR A C 1
ATOM 696 O O . THR A 1 90 ? 21.918 9.018 71.607 1.00 7.56 87 THR A O 1
ATOM 700 N N . LYS A 1 91 ? 22.526 10.981 72.605 1.00 8.07 88 LYS A N 1
ATOM 701 C CA . LYS A 1 91 ? 23.762 11.189 71.850 1.00 8.73 88 LYS A CA 1
ATOM 702 C C . LYS A 1 91 ? 23.474 11.430 70.354 1.00 8.57 88 LYS A C 1
ATOM 703 O O . LYS A 1 91 ? 24.383 11.420 69.524 1.00 9.28 88 LYS A O 1
ATOM 709 N N . GLU A 1 92 ? 22.206 11.691 70.035 1.00 9.12 89 GLU A N 1
ATOM 710 C CA . GLU A 1 92 ? 21.799 12.030 68.656 1.00 9.24 89 GLU A CA 1
ATOM 711 C C . GLU A 1 92 ? 20.954 13.322 68.646 1.00 9.54 89 GLU A C 1
ATOM 712 O O . GLU A 1 92 ? 19.770 13.312 68.268 1.00 9.36 89 GLU A O 1
ATOM 718 N N . PRO A 1 93 ? 21.568 14.458 69.034 1.00 9.86 90 PRO A N 1
ATOM 719 C CA . PRO A 1 93 ? 20.825 15.717 69.157 1.00 9.96 90 PRO A CA 1
ATOM 720 C C . PRO A 1 93 ? 20.218 16.182 67.836 1.00 9.85 90 PRO A C 1
ATOM 721 O O . PRO A 1 93 ? 19.217 16.900 67.840 1.00 10.48 90 PRO A O 1
ATOM 725 N N . GLU A 1 94 ? 20.823 15.788 66.718 1.00 9.75 91 GLU A N 1
ATOM 726 C CA . GLU A 1 94 ? 20.317 16.203 65.412 1.00 10.06 91 GLU A CA 1
ATOM 727 C C . GLU A 1 94 ? 18.922 15.638 65.108 1.00 9.99 91 GLU A C 1
ATOM 728 O O . GLU A 1 94 ? 18.264 16.095 64.171 1.00 11.09 91 GLU A O 1
ATOM 734 N N . LYS A 1 95 ? 18.494 14.640 65.877 1.00 8.12 92 LYS A N 1
ATOM 735 C CA . LYS A 1 95 ? 17.174 14.028 65.660 1.00 8.09 92 LYS A CA 1
ATOM 736 C C . LYS A 1 95 ? 16.056 14.732 66.438 1.00 8.02 92 LYS A C 1
ATOM 737 O O . LYS A 1 95 ? 14.910 14.286 66.432 1.00 8.16 92 LYS A O 1
ATOM 743 N N . PHE A 1 96 ? 16.394 15.833 67.104 1.00 8.27 93 PHE A N 1
ATOM 744 C CA . PHE A 1 96 ? 15.426 16.558 67.942 1.00 8.33 93 PHE A CA 1
ATOM 745 C C . PHE A 1 96 ? 15.513 18.037 67.687 1.00 9.14 93 PHE A C 1
ATOM 746 O O . PHE A 1 96 ? 16.593 18.583 67.417 1.00 10.42 93 PHE A O 1
ATOM 754 N N . GLU A 1 97 ? 14.359 18.682 67.759 1.00 8.74 94 GLU A N 1
ATOM 755 C CA . GLU A 1 97 ? 14.293 20.132 67.705 1.00 9.78 94 GLU A CA 1
ATOM 756 C C . GLU A 1 97 ? 13.406 20.533 68.846 1.00 10.06 94 GLU A C 1
ATOM 757 O O . GLU A 1 97 ? 12.274 20.067 68.930 1.00 11.40 94 GLU A O 1
ATOM 763 N N . VAL A 1 98 ? 13.892 21.423 69.700 1.00 8.54 95 VAL A N 1
ATOM 764 C CA . VAL A 1 98 ? 13.089 21.938 70.803 1.00 8.96 95 VAL A CA 1
ATOM 765 C C . VAL A 1 98 ? 12.761 23.392 70.523 1.00 8.59 95 VAL A C 1
ATOM 766 O O . VAL A 1 98 ? 13.673 24.192 70.273 1.00 8.96 95 VAL A O 1
ATOM 770 N N . ARG A 1 99 ? 11.472 23.727 70.580 1.00 7.81 96 ARG A N 1
ATOM 771 C CA . ARG A 1 99 ? 11.027 25.096 70.338 1.00 7.99 96 ARG A CA 1
ATOM 772 C C . ARG A 1 99 ? 10.224 25.592 71.509 1.00 7.48 96 ARG A C 1
ATOM 773 O O . ARG A 1 99 ? 9.255 24.931 71.932 1.00 7.62 96 ARG A O 1
ATOM 781 N N . LYS A 1 100 ? 10.617 26.753 72.032 1.00 7.60 97 LYS A N 1
ATOM 782 C CA . LYS A 1 100 ? 9.913 27.398 73.133 1.00 8.28 97 LYS A CA 1
ATOM 783 C C . LYS A 1 100 ? 8.889 28.354 72.529 1.00 8.10 97 LYS A C 1
ATOM 784 O O . LYS A 1 100 ? 9.225 29.442 72.057 1.00 7.81 97 LYS A O 1
ATOM 798 N N . ASP A 1 102 ? 4.188 28.942 72.172 1.00 8.33 99 ASP A N 1
ATOM 799 C CA . ASP A 1 102 ? 2.795 28.525 72.342 1.00 8.58 99 ASP A CA 1
ATOM 800 C C . ASP A 1 102 ? 2.441 27.370 71.390 1.00 8.43 99 ASP A C 1
ATOM 801 O O . ASP A 1 102 ? 2.801 27.391 70.204 1.00 7.91 99 ASP A O 1
ATOM 806 N N . ALA A 1 103 ? 1.704 26.385 71.906 1.00 8.89 100 ALA A N 1
ATOM 807 C CA . ALA A 1 103 ? 1.332 25.186 71.153 1.00 7.72 100 ALA A CA 1
ATOM 808 C C . ALA A 1 103 ? 0.535 25.507 69.891 1.00 7.68 100 ALA A C 1
ATOM 809 O O . ALA A 1 103 ? 0.799 24.957 68.828 1.00 7.87 100 ALA A O 1
ATOM 811 N N . ASN A 1 104 ? -0.443 26.405 69.997 1.00 8.06 101 ASN A N 1
ATOM 812 C CA . ASN A 1 104 ? -1.234 26.761 68.817 1.00 8.17 101 ASN A CA 1
ATOM 813 C C . ASN A 1 104 ? -0.410 27.535 67.779 1.00 7.58 101 ASN A C 1
ATOM 814 O O . ASN A 1 104 ? -0.512 27.288 66.562 1.00 8.81 101 ASN A O 1
ATOM 819 N N . ARG A 1 105 ? 0.425 28.464 68.242 1.00 7.54 102 ARG A N 1
ATOM 820 C CA . ARG A 1 105 ? 1.329 29.161 67.338 1.00 7.50 102 ARG A CA 1
ATOM 821 C C . ARG A 1 105 ? 2.265 28.165 66.634 1.00 6.92 102 ARG A C 1
ATOM 822 O O . ARG A 1 105 ? 2.580 28.324 65.451 1.00 7.18 102 ARG A O 1
ATOM 830 N N . ALA A 1 106 ? 2.678 27.119 67.346 1.00 7.37 103 ALA A N 1
ATOM 831 C CA . ALA A 1 106 ? 3.548 26.112 66.745 1.00 6.87 103 ALA A CA 1
ATOM 832 C C . ALA A 1 106 ? 2.911 25.482 65.508 1.00 7.17 103 ALA A C 1
ATOM 833 O O . ALA A 1 106 ? 3.576 25.331 64.492 1.00 7.24 103 ALA A O 1
ATOM 835 N N . LEU A 1 107 ? 1.627 25.142 65.599 1.00 7.22 104 LEU A N 1
ATOM 836 C CA . LEU A 1 107 ? 0.931 24.518 64.477 1.00 7.11 104 LEU A CA 1
ATOM 837 C C . LEU A 1 107 ? 0.945 25.424 63.246 1.00 7.05 104 LEU A C 1
ATOM 838 O O . LEU A 1 107 ? 1.138 24.948 62.119 1.00 7.29 104 LEU A O 1
ATOM 843 N N . GLU A 1 108 ? 0.776 26.733 63.456 1.00 6.86 105 GLU A N 1
ATOM 844 C CA . GLU A 1 108 ? 0.754 27.638 62.302 1.00 7.39 105 GLU A CA 1
ATOM 845 C C . GLU A 1 108 ? 2.153 27.789 61.732 1.00 7.13 105 GLU A C 1
ATOM 846 O O . GLU A 1 108 ? 2.311 27.923 60.515 1.00 8.30 105 GLU A O 1
ATOM 852 N N . GLN A 1 109 ? 3.176 27.687 62.587 1.00 7.42 106 GLN A N 1
ATOM 853 C CA . GLN A 1 109 ? 4.546 27.744 62.080 1.00 7.62 106 GLN A CA 1
ATOM 854 C C . GLN A 1 109 ? 4.838 26.490 61.237 1.00 7.13 106 GLN A C 1
ATOM 855 O O . GLN A 1 109 ? 5.471 26.567 60.191 1.00 7.57 106 GLN A O 1
ATOM 861 N N . PHE A 1 110 ? 4.344 25.339 61.687 1.00 6.57 107 PHE A N 1
ATOM 862 C CA . PHE A 1 110 ? 4.549 24.113 60.940 1.00 6.57 107 PHE A CA 1
ATOM 863 C C . PHE A 1 110 ? 3.917 24.224 59.552 1.00 6.88 107 PHE A C 1
ATOM 864 O O . PHE A 1 110 ? 4.464 23.708 58.580 1.00 7.35 107 PHE A O 1
ATOM 872 N N . TYR A 1 111 ? 2.768 24.891 59.478 1.00 7.07 108 TYR A N 1
ATOM 873 C CA . TYR A 1 111 ? 2.130 25.132 58.182 1.00 8.25 108 TYR A CA 1
ATOM 874 C C . TYR A 1 111 ? 3.034 26.020 57.309 1.00 8.25 108 TYR A C 1
ATOM 875 O O . TYR A 1 111 ? 3.240 25.717 56.126 1.00 8.77 108 TYR A O 1
ATOM 884 N N . GLU A 1 112 ? 3.560 27.106 57.883 1.00 8.36 109 GLU A N 1
ATOM 885 C CA . GLU A 1 112 ? 4.509 27.975 57.178 1.00 8.58 109 GLU A CA 1
ATOM 886 C C . GLU A 1 112 ? 5.694 27.182 56.654 1.00 8.09 109 GLU A C 1
ATOM 887 O O . GLU A 1 112 ? 6.203 27.443 55.546 1.00 8.27 109 GLU A O 1
ATOM 893 N N . GLU A 1 113 ? 6.119 26.192 57.440 1.00 7.78 110 GLU A N 1
ATOM 894 C CA . GLU A 1 113 ? 7.273 25.350 57.107 1.00 8.10 110 GLU A CA 1
ATOM 895 C C . GLU A 1 113 ? 6.935 24.156 56.184 1.00 8.18 110 GLU A C 1
ATOM 896 O O . GLU A 1 113 ? 7.830 23.377 55.796 1.00 9.04 110 GLU A O 1
ATOM 902 N N . LYS A 1 114 ? 5.653 24.019 55.836 1.00 8.49 111 LYS A N 1
ATOM 903 C CA . LYS A 1 114 ? 5.209 22.968 54.914 1.00 9.33 111 LYS A CA 1
ATOM 904 C C . LYS A 1 114 ? 5.609 21.585 55.461 1.00 8.50 111 LYS A C 1
ATOM 905 O O . LYS A 1 114 ? 6.094 20.713 54.720 1.00 9.42 111 LYS A O 1
ATOM 911 N N . LEU A 1 115 ? 5.419 21.407 56.777 1.00 7.74 112 LEU A N 1
ATOM 912 C CA . LEU A 1 115 ? 5.733 20.124 57.415 1.00 8.23 112 LEU A CA 1
ATOM 913 C C . LEU A 1 115 ? 4.544 19.170 57.466 1.00 8.11 112 LEU A C 1
ATOM 914 O O . LEU A 1 115 ? 3.388 19.603 57.471 1.00 9.53 112 LEU A O 1
ATOM 919 N N . GLN A 1 116 ? 4.831 17.869 57.493 1.00 7.77 113 GLN A N 1
ATOM 920 C CA . GLN A 1 116 ? 3.819 16.855 57.826 1.00 7.97 113 GLN A CA 1
ATOM 921 C C . GLN A 1 116 ? 4.384 15.883 58.837 1.00 8.12 113 GLN A C 1
ATOM 922 O O . GLN A 1 116 ? 5.573 15.531 58.776 1.00 8.62 113 GLN A O 1
ATOM 928 N N . PHE A 1 117 ? 3.525 15.456 59.755 1.00 7.01 114 PHE A N 1
ATOM 929 C CA . PHE A 1 117 ? 3.938 14.557 60.843 1.00 6.95 114 PHE A CA 1
ATOM 930 C C . PHE A 1 117 ? 3.336 13.167 60.687 1.00 7.51 114 PHE A C 1
ATOM 931 O O . PHE A 1 117 ? 2.170 13.036 60.301 1.00 7.32 114 PHE A O 1
ATOM 939 N N . ASP A 1 118 ? 4.135 12.156 61.027 1.00 7.37 115 ASP A N 1
ATOM 940 C CA . ASP A 1 118 ? 3.696 10.752 61.075 1.00 7.69 115 ASP A CA 1
ATOM 941 C C . ASP A 1 118 ? 3.160 10.350 62.450 1.00 7.47 115 ASP A C 1
ATOM 942 O O . ASP A 1 118 ? 2.466 9.335 62.592 1.00 8.78 115 ASP A O 1
ATOM 947 N N . LEU A 1 119 ? 3.513 11.120 63.476 1.00 6.90 116 LEU A N 1
ATOM 948 C CA . LEU A 1 119 ? 3.057 10.832 64.837 1.00 6.76 116 LEU A CA 1
ATOM 949 C C . LEU A 1 119 ? 2.853 12.153 65.542 1.00 7.07 116 LEU A C 1
ATOM 950 O O . LEU A 1 119 ? 3.692 13.035 65.446 1.00 6.91 116 LEU A O 1
ATOM 955 N N . VAL A 1 120 ? 1.722 12.284 66.223 1.00 6.05 117 VAL A N 1
ATOM 956 C CA . VAL A 1 120 ? 1.447 13.480 67.016 1.00 6.82 117 VAL A CA 1
ATOM 957 C C . VAL A 1 120 ? 1.103 13.025 68.420 1.00 7.27 117 VAL A C 1
ATOM 958 O O . VAL A 1 120 ? 0.205 12.204 68.595 1.00 8.11 117 VAL A O 1
ATOM 962 N N . LEU A 1 121 ? 1.810 13.574 69.407 1.00 6.60 118 LEU A N 1
ATOM 963 C CA . LEU A 1 121 ? 1.617 13.220 70.815 1.00 7.11 118 LEU A CA 1
ATOM 964 C C . LEU A 1 121 ? 1.035 14.427 71.543 1.00 7.44 118 LEU A C 1
ATOM 965 O O . LEU A 1 121 ? 1.632 15.497 71.539 1.00 7.11 118 LEU A O 1
ATOM 970 N N . LEU A 1 122 ? -0.145 14.251 72.139 1.00 7.79 119 LEU A N 1
ATOM 971 C CA . LEU A 1 122 ? -0.883 15.367 72.744 1.00 8.58 119 LEU A CA 1
ATOM 972 C C . LEU A 1 122 ? -1.172 15.035 74.195 1.00 9.56 119 LEU A C 1
ATOM 973 O O . LEU A 1 122 ? -2.102 14.278 74.469 1.00 9.81 119 LEU A O 1
ATOM 978 N N . ASP A 1 123 ? -0.381 15.606 75.102 1.00 10.45 120 ASP A N 1
ATOM 979 C CA . ASP A 1 123 ? -0.565 15.417 76.540 1.00 11.70 120 ASP A CA 1
ATOM 980 C C . ASP A 1 123 ? -0.657 16.797 77.222 1.00 11.17 120 ASP A C 1
ATOM 981 O O . ASP A 1 123 ? 0.214 17.149 78.024 1.00 11.85 120 ASP A O 1
ATOM 986 N N . PRO A 1 124 ? -1.711 17.579 76.919 1.00 11.43 121 PRO A N 1
ATOM 987 C CA . PRO A 1 124 ? -1.857 18.934 77.492 1.00 11.58 121 PRO A CA 1
ATOM 988 C C . PRO A 1 124 ? -2.150 18.934 78.997 1.00 12.02 121 PRO A C 1
ATOM 989 O O . PRO A 1 124 ? -2.633 17.935 79.524 1.00 11.68 121 PRO A O 1
ATOM 993 N N . PRO A 1 125 ? -1.844 20.047 79.688 1.00 12.84 122 PRO A N 1
ATOM 994 C CA . PRO A 1 125 ? -2.297 20.156 81.085 1.00 12.86 122 PRO A CA 1
ATOM 995 C C . PRO A 1 125 ? -3.818 20.100 81.086 1.00 13.59 122 PRO A C 1
ATOM 996 O O . PRO A 1 125 ? -4.440 20.529 80.115 1.00 12.79 122 PRO A O 1
ATOM 1000 N N . TYR A 1 126 ? -4.411 19.569 82.153 1.00 14.38 123 TYR A N 1
ATOM 1001 C CA . TYR A 1 126 ? -5.873 19.378 82.186 1.00 15.39 123 TYR A CA 1
ATOM 1002 C C . TYR A 1 126 ? -6.655 20.641 81.797 1.00 15.58 123 TYR A C 1
ATOM 1003 O O . TYR A 1 126 ? -7.623 20.578 81.017 1.00 16.14 123 TYR A O 1
ATOM 1012 N N . ALA A 1 127 ? -6.237 21.785 82.334 1.00 15.92 124 ALA A N 1
ATOM 1013 C CA . ALA A 1 127 ? -6.981 23.033 82.151 1.00 16.34 124 ALA A CA 1
ATOM 1014 C C . ALA A 1 127 ? -6.677 23.749 80.835 1.00 17.13 124 ALA A C 1
ATOM 1015 O O . ALA A 1 127 ? -7.300 24.776 80.527 1.00 17.33 124 ALA A O 1
ATOM 1017 N N . LYS A 1 128 ? -5.736 23.205 80.066 1.00 16.32 125 LYS A N 1
ATOM 1018 C CA . LYS A 1 128 ? -5.330 23.780 78.779 1.00 17.11 125 LYS A CA 1
ATOM 1019 C C . LYS A 1 128 ? -5.571 22.820 77.609 1.00 16.04 125 LYS A C 1
ATOM 1020 O O . LYS A 1 128 ? -4.953 22.941 76.545 1.00 17.44 125 LYS A O 1
ATOM 1026 N N . GLN A 1 129 ? -6.502 21.896 77.806 1.00 15.34 126 GLN A N 1
ATOM 1027 C CA . GLN A 1 129 ? -6.767 20.840 76.841 1.00 13.89 126 GLN A CA 1
ATOM 1028 C C . GLN A 1 129 ? -7.643 21.347 75.686 1.00 13.38 126 GLN A C 1
ATOM 1029 O O . GLN A 1 129 ? -8.805 21.727 75.882 1.00 13.05 126 GLN A O 1
ATOM 1035 N N . GLU A 1 130 ? -7.079 21.360 74.476 1.00 11.94 127 GLU A N 1
ATOM 1036 C CA . GLU A 1 130 ? -7.822 21.809 73.304 1.00 12.40 127 GLU A CA 1
ATOM 1037 C C . GLU A 1 130 ? -7.586 20.848 72.148 1.00 10.52 127 GLU A C 1
ATOM 1038 O O . GLU A 1 130 ? -7.379 21.266 71.006 1.00 9.80 127 GLU A O 1
ATOM 1044 N N . ILE A 1 131 ? -7.611 19.554 72.453 1.00 9.78 128 ILE A N 1
ATOM 1045 C CA . ILE A 1 131 ? -7.251 18.535 71.484 1.00 8.69 128 ILE A CA 1
ATOM 1046 C C . ILE A 1 131 ? -8.077 18.611 70.209 1.00 8.83 128 ILE A C 1
ATOM 1047 O O . ILE A 1 131 ? -7.524 18.549 69.112 1.00 8.35 128 ILE A O 1
ATOM 1052 N N . VAL A 1 132 ? -9.392 18.763 70.343 1.00 9.19 129 VAL A N 1
ATOM 1053 C CA . VAL A 1 132 ? -10.255 18.753 69.157 1.00 9.36 129 VAL A CA 1
ATOM 1054 C C . VAL A 1 132 ? -9.948 19.943 68.235 1.00 9.61 129 VAL A C 1
ATOM 1055 O O . VAL A 1 132 ? -9.783 19.753 67.024 1.00 10.27 129 VAL A O 1
ATOM 1059 N N . SER A 1 133 ? -9.834 21.144 68.811 1.00 9.78 130 SER A N 1
ATOM 1060 C CA . SER A 1 133 ? -9.494 22.346 68.047 1.00 10.24 130 SER A CA 1
ATOM 1061 C C . SER A 1 133 ? -8.138 22.194 67.359 1.00 9.49 130 SER A C 1
ATOM 1062 O O . SER A 1 133 ? -7.973 22.537 66.183 1.00 9.37 130 SER A O 1
ATOM 1065 N N . GLN A 1 134 ? -7.166 21.664 68.095 1.00 8.84 131 GLN A N 1
ATOM 1066 C CA . GLN A 1 134 ? -5.833 21.472 67.528 1.00 8.36 131 GLN A CA 1
ATOM 1067 C C . GLN A 1 134 ? -5.810 20.474 66.385 1.00 8.46 131 GLN A C 1
ATOM 1068 O O . GLN A 1 134 ? -5.143 20.692 65.365 1.00 7.77 1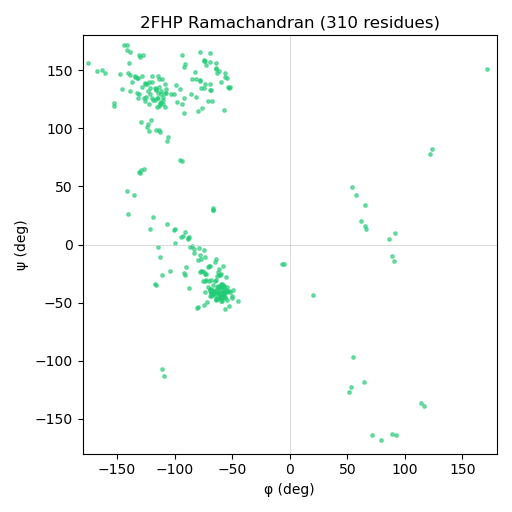31 GLN A O 1
ATOM 1074 N N . LEU A 1 135 ? -6.535 19.376 66.544 1.00 8.12 132 LEU A N 1
ATOM 1075 C CA . LEU A 1 135 ? -6.583 18.385 65.471 1.00 7.84 132 LEU A CA 1
ATOM 1076 C C . LEU A 1 135 ? -7.303 18.942 64.248 1.00 8.08 132 LEU A C 1
ATOM 1077 O O . LEU A 1 135 ? -6.890 18.664 63.115 1.00 8.78 132 LEU A O 1
ATOM 1082 N N A GLU A 1 136 ? -8.344 19.742 64.469 0.50 8.33 133 GLU A N 1
ATOM 1083 N N B GLU A 1 136 ? -8.343 19.743 64.474 0.50 8.78 133 GLU A N 1
ATOM 1084 C CA A GLU A 1 136 ? -9.009 20.410 63.355 0.50 8.14 133 GLU A CA 1
ATOM 1085 C CA B GLU A 1 136 ? -9.012 20.431 63.374 0.50 9.08 133 GLU A CA 1
ATOM 1086 C C A GLU A 1 136 ? -8.041 21.343 62.627 0.50 8.19 133 GLU A C 1
ATOM 1087 C C B GLU A 1 136 ? -8.027 21.326 62.631 0.50 8.70 133 GLU A C 1
ATOM 1088 O O A GLU A 1 136 ? -8.065 21.425 61.398 0.50 8.06 133 GLU A O 1
ATOM 1089 O O B GLU A 1 136 ? -8.029 21.368 61.399 0.50 8.55 133 GLU A O 1
ATOM 1100 N N . LYS A 1 137 ? -7.189 22.033 63.386 1.00 8.91 134 LYS A N 1
ATOM 1101 C CA . LYS A 1 137 ? -6.146 22.888 62.802 1.00 8.46 134 LYS A CA 1
ATOM 1102 C C . LYS A 1 137 ? -5.145 22.063 61.979 1.00 8.82 134 LYS A C 1
ATOM 1103 O O . LYS A 1 137 ? -4.787 22.438 60.859 1.00 8.48 134 LYS A O 1
ATOM 1117 N N . LEU A 1 139 ? -5.680 19.252 60.497 1.00 7.94 136 LEU A N 1
ATOM 1118 C CA . LEU A 1 139 ? -6.338 18.848 59.259 1.00 8.51 136 LEU A CA 1
ATOM 1119 C C . LEU A 1 139 ? -6.448 20.015 58.284 1.00 8.89 136 LEU A C 1
ATOM 1120 O O . LEU A 1 139 ? -6.201 19.861 57.078 1.00 9.33 136 LEU A O 1
ATOM 1125 N N . GLU A 1 140 ? -6.830 21.177 58.814 1.00 9.31 137 GLU A N 1
ATOM 1126 C CA . GLU A 1 140 ? -6.989 22.383 57.980 1.00 10.20 137 GLU A CA 1
ATOM 1127 C C . GLU A 1 140 ? -5.688 22.714 57.243 1.00 10.03 137 GLU A C 1
ATOM 1128 O O . GLU A 1 140 ? -5.696 23.054 56.049 1.00 10.69 137 GLU A O 1
ATOM 1134 N N . ARG A 1 141 ? -4.570 22.607 57.959 1.00 9.65 138 ARG A N 1
ATOM 1135 C CA . ARG A 1 141 ? -3.265 22.992 57.429 1.00 9.31 138 ARG A CA 1
ATOM 1136 C C . ARG A 1 141 ? -2.488 21.826 56.825 1.00 9.12 138 ARG A C 1
ATOM 1137 O O . ARG A 1 141 ? -1.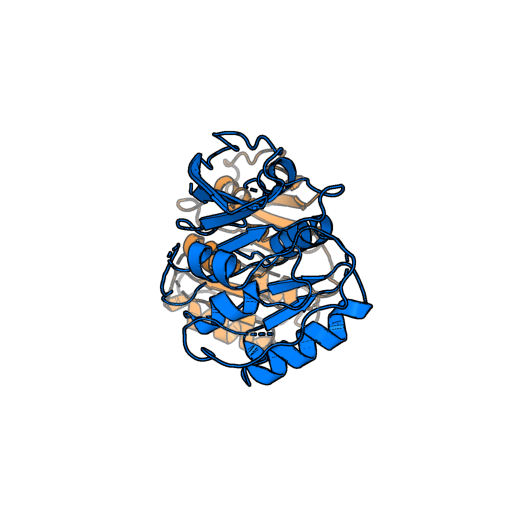321 21.977 56.467 1.00 10.36 138 ARG A O 1
ATOM 1145 N N . GLN A 1 142 ? -3.136 20.660 56.736 1.00 9.52 139 GLN A N 1
ATOM 1146 C CA . GLN A 1 142 ? -2.556 19.466 56.123 1.00 10.07 139 GLN A CA 1
ATOM 1147 C C . GLN A 1 142 ? -1.211 19.102 56.739 1.00 9.33 139 GLN A C 1
ATOM 1148 O O . GLN A 1 142 ? -0.233 18.864 56.032 1.00 9.65 139 GLN A O 1
ATOM 1154 N N . LEU A 1 143 ? -1.197 19.051 58.073 1.00 8.03 140 LEU A N 1
ATOM 1155 C CA . LEU A 1 143 ? 0.028 18.777 58.813 1.00 7.78 140 LEU A CA 1
ATOM 1156 C C . LEU A 1 143 ? 0.245 17.298 59.096 1.00 8.53 140 LEU A C 1
ATOM 1157 O O . LEU A 1 143 ? 1.134 16.961 59.873 1.00 8.76 140 LEU A O 1
ATOM 1162 N N . LEU A 1 144 ? -0.546 16.427 58.477 1.00 9.42 141 LEU A N 1
ATOM 1163 C CA . LEU A 1 144 ? -0.480 14.986 58.774 1.00 9.55 141 LEU A CA 1
ATOM 1164 C C . LEU A 1 144 ? -0.156 14.158 57.536 1.00 11.19 141 LEU A C 1
ATOM 1165 O O . LEU A 1 144 ? -0.749 14.370 56.448 1.00 11.94 141 LEU A O 1
ATOM 1170 N N . THR A 1 145 ? 0.761 13.208 57.690 1.00 12.20 142 THR A N 1
ATOM 1171 C CA . THR A 1 145 ? 1.058 12.286 56.588 1.00 14.22 142 THR A CA 1
ATOM 1172 C C . THR A 1 145 ? -0.110 11.330 56.418 1.00 15.82 142 THR A C 1
ATOM 1173 O O . THR A 1 145 ? -0.952 11.194 57.313 1.00 15.31 142 THR A O 1
ATOM 1177 N N A ASN A 1 146 ? -0.155 10.646 55.274 0.60 16.96 143 ASN A N 1
ATOM 1178 N N B ASN A 1 146 ? -0.149 10.700 55.244 0.40 16.56 143 ASN A N 1
ATOM 1179 C CA A ASN A 1 146 ? -1.265 9.746 54.966 0.60 18.45 143 ASN A CA 1
ATOM 1180 C CA B ASN A 1 146 ? -1.125 9.674 54.896 0.40 17.66 143 ASN A CA 1
ATOM 1181 C C A ASN A 1 146 ? -1.552 8.677 56.034 0.60 18.47 143 ASN A C 1
ATOM 1182 C C B ASN A 1 146 ? -1.519 8.767 56.065 0.40 17.92 143 ASN A C 1
ATOM 1183 O O A ASN A 1 146 ? -2.716 8.330 56.265 0.60 19.50 143 ASN A O 1
ATOM 1184 O O B ASN A 1 146 ? -2.702 8.636 56.400 0.40 18.60 143 ASN A O 1
ATOM 1193 N N . GLU A 1 147 ? -0.507 8.183 56.693 1.00 18.10 144 GLU A N 1
ATOM 1194 C CA . GLU A 1 147 ? -0.679 7.158 57.721 1.00 17.89 144 GLU A CA 1
ATOM 1195 C C . GLU A 1 147 ? -0.322 7.683 59.101 1.00 15.85 144 GLU A C 1
ATOM 1196 O O . GLU A 1 147 ? 0.112 6.927 59.974 1.00 15.31 144 GLU A O 1
ATOM 1202 N N . ALA A 1 148 ? -0.501 8.983 59.293 1.00 13.68 145 ALA A N 1
ATOM 1203 C CA . ALA A 1 148 ? -0.260 9.580 60.605 1.00 12.56 145 ALA A CA 1
ATOM 1204 C C . ALA A 1 148 ? -1.096 8.905 61.683 1.00 11.72 145 ALA A C 1
ATOM 1205 O O . ALA A 1 148 ? -2.232 8.468 61.443 1.00 11.68 145 ALA A O 1
ATOM 1207 N N . VAL A 1 149 ? -0.542 8.854 62.886 1.00 10.23 146 VAL A N 1
ATOM 1208 C CA . VAL A 1 149 ? -1.304 8.440 64.046 1.00 9.71 146 VAL A CA 1
ATOM 1209 C C . VAL A 1 149 ? -1.202 9.519 65.133 1.00 9.73 146 VAL A C 1
ATOM 1210 O O . VAL A 1 149 ? -0.134 10.122 65.328 1.00 8.14 146 VAL A O 1
ATOM 1214 N N . ILE A 1 150 ? -2.331 9.779 65.797 1.00 8.77 147 ILE A N 1
ATOM 1215 C CA . ILE A 1 150 ? -2.411 10.750 66.908 1.00 9.08 147 ILE A CA 1
ATOM 1216 C C . ILE A 1 150 ? -2.588 9.971 68.186 1.00 8.36 147 ILE A C 1
ATOM 1217 O O . ILE A 1 150 ? -3.468 9.116 68.283 1.00 8.36 147 ILE A O 1
ATOM 1222 N N . VAL A 1 151 ? -1.767 10.289 69.185 1.00 7.63 148 VAL A N 1
ATOM 1223 C CA . VAL A 1 151 ? -1.898 9.715 70.523 1.00 9.04 148 VAL A CA 1
ATOM 1224 C C . VAL A 1 151 ? -2.243 10.854 71.489 1.00 9.01 148 VAL A C 1
ATOM 1225 O O . VAL A 1 151 ? -1.468 11.798 71.615 1.00 9.02 148 VAL A O 1
ATOM 1229 N N . CYS A 1 152 ? -3.412 10.770 72.130 1.00 9.12 149 CYS A N 1
ATOM 1230 C CA . CYS A 1 152 ? -3.849 11.744 73.140 1.00 9.43 149 CYS A CA 1
ATOM 1231 C C . CYS A 1 152 ? -3.806 11.122 74.516 1.00 9.76 149 CYS A C 1
ATOM 1232 O O . CYS A 1 152 ? -4.171 9.962 74.688 1.00 10.35 149 CYS A O 1
ATOM 1235 N N . GLU A 1 153 ? -3.325 11.894 75.483 1.00 10.54 150 GLU A N 1
ATOM 1236 C CA . GLU A 1 153 ? -3.367 11.523 76.894 1.00 11.22 150 GLU A CA 1
ATOM 1237 C C . GLU A 1 153 ? -4.195 12.566 77.627 1.00 10.95 150 GLU A C 1
ATOM 1238 O O . GLU A 1 153 ? -3.892 13.772 77.563 1.00 11.07 150 GLU A O 1
ATOM 1244 N N . THR A 1 154 ? -5.231 12.102 78.330 1.00 10.05 151 THR A N 1
ATOM 1245 C CA . THR A 1 154 ? -6.145 12.998 79.044 1.00 10.51 151 THR A CA 1
ATOM 1246 C C . THR A 1 154 ? -6.517 12.360 80.370 1.00 10.69 151 THR A C 1
ATOM 1247 O O . THR A 1 154 ? -6.243 11.179 80.590 1.00 10.82 151 THR A O 1
ATOM 1251 N N . ASP A 1 155 ? -7.128 13.148 81.252 1.00 11.73 152 ASP A N 1
ATOM 1252 C CA . ASP A 1 155 ? -7.740 12.580 82.437 1.00 13.24 152 ASP A CA 1
ATOM 1253 C C . ASP A 1 155 ? -8.871 11.658 82.005 1.00 13.42 152 ASP A C 1
ATOM 1254 O O . ASP A 1 155 ? -9.542 11.915 81.007 1.00 13.70 152 ASP A O 1
ATOM 1259 N N . LYS A 1 156 ? -9.091 10.600 82.782 1.00 13.66 153 LYS A N 1
ATOM 1260 C CA . LYS A 1 156 ? -10.116 9.608 82.458 1.00 14.28 153 LYS A CA 1
ATOM 1261 C C . LYS A 1 156 ? -11.544 10.199 82.321 1.00 14.02 153 LYS A C 1
ATOM 1262 O O . LYS A 1 156 ? -12.417 9.581 81.689 1.00 14.29 153 LYS A O 1
ATOM 1268 N N . THR A 1 157 ? -11.761 11.400 82.865 1.00 13.80 154 THR A N 1
ATOM 1269 C CA . THR A 1 157 ? -13.057 12.093 82.768 1.00 14.06 154 THR A CA 1
ATOM 1270 C C . THR A 1 157 ? -13.317 12.819 81.433 1.00 13.70 154 THR A C 1
ATOM 1271 O O . THR A 1 157 ? -14.448 13.22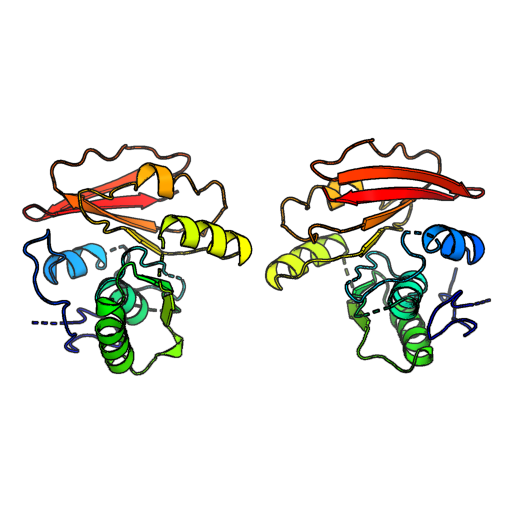7 81.157 1.00 14.14 154 THR A O 1
ATOM 1275 N N . VAL A 1 158 ? -12.282 12.992 80.612 1.00 12.59 155 VAL A N 1
ATOM 1276 C CA . VAL A 1 158 ? -12.434 13.713 79.348 1.00 12.07 155 VAL A CA 1
ATOM 1277 C C . VAL A 1 158 ? -13.177 12.859 78.319 1.00 11.53 155 VAL A C 1
ATOM 1278 O O . VAL A 1 158 ? -12.877 11.678 78.165 1.00 11.34 155 VAL A O 1
ATOM 1282 N N . LYS A 1 159 ? -14.146 13.462 77.618 1.00 11.85 156 LYS A N 1
ATOM 1283 C CA . LYS A 1 159 ? -14.922 12.750 76.593 1.00 11.41 156 LYS A CA 1
ATOM 1284 C C . LYS A 1 159 ? -14.513 13.188 75.196 1.00 11.13 156 LYS A C 1
ATOM 1285 O O . LYS A 1 159 ? -15.084 14.152 74.653 1.00 11.79 156 LYS A O 1
ATOM 1291 N N . LEU A 1 160 ? -13.521 12.519 74.615 1.00 10.17 157 LEU A N 1
ATOM 1292 C CA . LEU A 1 160 ? -13.101 12.874 73.244 1.00 9.71 157 LEU A CA 1
ATOM 1293 C C . LEU A 1 160 ? -14.026 12.236 72.213 1.00 9.68 157 LEU A C 1
ATOM 1294 O O . LEU A 1 160 ? -14.454 11.092 72.395 1.00 10.26 157 LEU A O 1
ATOM 1299 N N . PRO A 1 161 ? -14.317 12.968 71.117 1.00 9.25 158 PRO A N 1
ATOM 1300 C CA . PRO A 1 161 ? -15.295 12.495 70.144 1.00 9.01 158 PRO A CA 1
ATOM 1301 C C . PRO A 1 161 ? -14.779 11.343 69.273 1.00 9.37 158 PRO A C 1
ATOM 1302 O O . PRO A 1 161 ? -13.564 11.157 69.113 1.00 9.57 158 PRO A O 1
ATOM 1306 N N . GLU A 1 162 ? -15.710 10.579 68.708 1.00 9.48 159 GLU A N 1
ATOM 1307 C CA . GLU A 1 162 ? -15.383 9.449 67.838 1.00 10.03 159 GLU A CA 1
ATOM 1308 C C . GLU A 1 162 ? -14.766 9.896 66.524 1.00 10.39 159 GLU A C 1
ATOM 1309 O O . GLU A 1 162 ? -13.947 9.168 65.933 1.00 10.82 159 GLU A O 1
ATOM 1315 N N . THR A 1 163 ? -15.172 11.080 66.086 1.00 10.73 160 THR A N 1
ATOM 1316 C CA . THR A 1 163 ? -14.828 11.627 64.787 1.00 12.15 160 THR A CA 1
ATOM 1317 C C . THR A 1 163 ? -14.323 13.058 64.968 1.00 11.16 160 THR A C 1
ATOM 1318 O O . THR A 1 163 ? -14.965 13.866 65.631 1.00 11.07 160 THR A O 1
ATOM 1322 N N . ILE A 1 164 ? -13.170 13.363 64.380 1.00 10.82 161 ILE A N 1
ATOM 1323 C CA . ILE A 1 164 ? -12.718 14.750 64.273 1.00 11.41 161 ILE A CA 1
ATOM 1324 C C . ILE A 1 164 ? -12.357 14.952 62.807 1.00 12.18 161 ILE A C 1
ATOM 1325 O O . ILE A 1 164 ? -11.325 14.469 62.342 1.00 12.37 161 ILE A O 1
ATOM 1330 N N . GLY A 1 165 ? -13.210 15.666 62.085 1.00 13.13 162 GLY A N 1
ATOM 1331 C CA . GLY A 1 165 ? -13.024 15.829 60.648 1.00 14.49 162 GLY A CA 1
ATOM 1332 C C . GLY A 1 165 ? -12.871 14.473 60.008 1.00 14.38 162 GLY A C 1
ATOM 1333 O O . GLY A 1 165 ? -13.747 13.608 60.146 1.00 15.90 162 GLY A O 1
ATOM 1334 N N . THR A 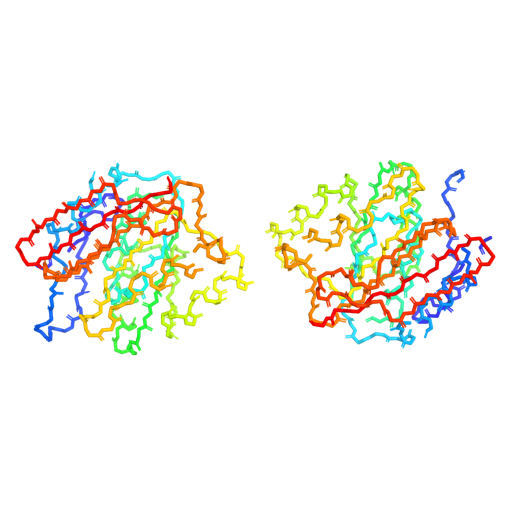1 166 ? -11.756 14.272 59.319 1.00 14.51 163 THR A N 1
ATOM 1335 C CA . THR A 1 166 ? -11.491 12.986 58.668 1.00 14.64 163 THR A CA 1
ATOM 1336 C C . THR A 1 166 ? -10.815 11.960 59.581 1.00 14.20 163 THR A C 1
ATOM 1337 O O . THR A 1 166 ? -10.547 10.820 59.167 1.00 15.20 163 THR A O 1
ATOM 1341 N N . LEU A 1 167 ? -10.506 12.361 60.814 1.00 13.31 164 LEU A N 1
ATOM 1342 C CA . LEU A 1 167 ? -9.909 11.442 61.782 1.00 12.14 164 LEU A CA 1
ATOM 1343 C C . LEU A 1 167 ? -10.977 10.632 62.493 1.00 12.63 164 LEU A C 1
ATOM 1344 O O . LEU A 1 167 ? -12.045 11.152 62.822 1.00 13.15 164 LEU A O 1
ATOM 1349 N N . LYS A 1 168 ? -10.661 9.372 62.745 1.00 12.97 165 LYS A N 1
ATOM 1350 C CA . LYS A 1 168 ? -11.547 8.481 63.492 1.00 13.71 165 LYS A CA 1
ATOM 1351 C C . LYS A 1 168 ? -10.812 7.894 64.692 1.00 12.50 165 LYS A C 1
ATOM 1352 O O . LYS A 1 168 ? -9.636 7.493 64.589 1.00 12.53 165 LYS A O 1
ATOM 1358 N N . LYS A 1 169 ? -11.499 7.834 65.838 1.00 11.62 166 LYS A N 1
ATOM 1359 C CA . LYS A 1 169 ? -10.937 7.169 67.002 1.00 11.92 166 LYS A CA 1
ATOM 1360 C C . LYS A 1 169 ? -10.827 5.670 66.743 1.00 12.62 166 LYS A C 1
ATOM 1361 O O . LYS A 1 169 ? -11.823 4.998 66.421 1.00 13.30 166 LYS A O 1
ATOM 1367 N N . THR A 1 170 ? -9.612 5.153 66.875 1.00 12.85 167 THR A N 1
ATOM 1368 C CA . THR A 1 170 ? -9.361 3.744 66.597 1.00 13.54 167 THR A CA 1
ATOM 1369 C C . THR A 1 170 ? -9.199 2.895 67.860 1.00 13.60 167 THR A C 1
ATOM 1370 O O . THR A 1 170 ? -9.398 1.669 67.823 1.00 13.89 167 THR A O 1
ATOM 1374 N N . ARG A 1 171 ? -8.834 3.533 68.971 1.00 13.14 168 ARG A N 1
ATOM 1375 C CA . ARG A 1 171 ? -8.580 2.827 70.229 1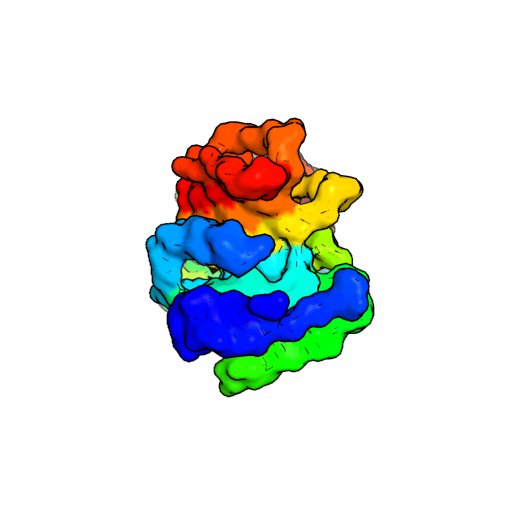.00 13.56 168 ARG A CA 1
ATOM 1376 C C . ARG A 1 171 ? -8.675 3.820 71.366 1.00 13.33 168 ARG A C 1
ATOM 1377 O O . ARG A 1 171 ? -8.351 4.992 71.192 1.00 12.25 168 ARG A O 1
ATOM 1385 N N . GLU A 1 172 ? -9.132 3.345 72.522 1.00 13.26 169 GLU A N 1
ATOM 1386 C CA . GLU A 1 172 ? -9.188 4.157 73.720 1.00 13.51 169 GLU A CA 1
ATOM 1387 C C . GLU A 1 172 ? -9.094 3.248 74.929 1.00 13.91 169 GLU A C 1
ATOM 1388 O O . GLU A 1 172 ? -9.927 2.355 75.096 1.00 13.52 169 GLU A O 1
ATOM 1394 N N . THR A 1 173 ? -8.084 3.488 75.766 1.00 13.41 170 THR A N 1
ATOM 1395 C CA . THR A 1 173 ? -7.778 2.609 76.891 1.00 14.13 170 THR A CA 1
ATOM 1396 C C . THR A 1 173 ? -7.474 3.470 78.100 1.00 14.48 170 THR A C 1
ATOM 1397 O O . THR A 1 173 ? -6.824 4.513 77.984 1.00 14.51 170 THR A O 1
ATOM 1401 N N . VAL A 1 174 ? -7.964 3.041 79.260 1.00 14.38 171 VAL A N 1
ATOM 1402 C CA . VAL A 1 174 ? -7.718 3.754 80.510 1.00 15.73 171 VAL A CA 1
ATOM 1403 C C . VAL A 1 174 ? -6.733 2.944 81.326 1.00 16.07 171 VAL A C 1
ATOM 1404 O O . VAL A 1 174 ? -6.892 1.728 81.471 1.00 17.23 171 VAL A O 1
ATOM 1408 N N . TYR A 1 175 ? -5.695 3.626 81.806 1.00 16.21 172 TYR A N 1
ATOM 1409 C CA . TYR A 1 175 ? -4.668 3.051 82.662 1.00 16.55 172 TYR A CA 1
ATOM 1410 C C . TYR A 1 175 ? -4.667 3.874 83.937 1.00 16.94 172 TYR A C 1
ATOM 1411 O O . TYR A 1 175 ? -4.085 4.961 83.987 1.00 17.01 172 TYR A O 1
ATOM 1420 N N . GLY A 1 176 ? -5.344 3.370 84.967 1.00 17.32 173 GLY A N 1
ATOM 1421 C CA . GLY A 1 176 ? -5.541 4.144 86.191 1.00 17.51 173 GLY A CA 1
ATOM 1422 C C . GLY A 1 176 ? -6.388 5.366 85.876 1.00 18.20 173 GLY A C 1
ATOM 1423 O O . GLY A 1 176 ? -7.526 5.244 85.412 1.00 19.12 173 GLY A O 1
ATOM 1424 N N . ILE A 1 177 ? -5.829 6.552 86.082 1.00 17.85 174 ILE A N 1
ATOM 1425 C CA . ILE A 1 177 ? -6.556 7.774 85.755 1.00 17.89 174 ILE A CA 1
ATOM 1426 C C . ILE A 1 177 ? -6.143 8.384 84.406 1.00 16.82 174 ILE A C 1
ATOM 1427 O O . ILE A 1 177 ? -6.675 9.423 84.015 1.00 17.34 174 ILE A O 1
ATOM 1432 N N . THR A 1 178 ? -5.221 7.731 83.694 1.00 15.80 175 THR A N 1
ATOM 1433 C CA . THR A 1 178 ? -4.765 8.239 82.388 1.00 14.84 175 THR A CA 1
ATOM 1434 C C . THR A 1 178 ? -5.483 7.560 81.226 1.00 13.97 175 THR A C 1
ATOM 1435 O O . THR A 1 178 ? -5.416 6.344 81.062 1.00 14.24 175 THR A O 1
ATOM 1439 N N . GLN A 1 179 ? -6.137 8.362 80.395 1.00 11.79 176 GLN A N 1
ATOM 1440 C CA . GLN A 1 179 ? -6.841 7.848 79.246 1.00 11.30 176 GLN A CA 1
ATOM 1441 C C . GLN A 1 179 ? -5.968 8.059 78.013 1.00 10.84 176 GLN A C 1
ATOM 1442 O O . GLN A 1 179 ? -5.468 9.161 77.792 1.00 11.04 176 GLN A O 1
ATOM 1448 N N . VAL A 1 180 ? -5.774 7.000 77.239 1.00 10.10 177 VAL A N 1
ATOM 1449 C CA . VAL A 1 180 ? -5.002 7.079 75.999 1.00 10.53 177 VAL A CA 1
ATOM 1450 C C . VAL A 1 180 ? -5.961 6.876 74.846 1.00 10.31 177 VAL A C 1
ATOM 1451 O O . VAL A 1 180 ? -6.639 5.845 74.772 1.00 10.10 177 VAL A O 1
ATOM 1455 N N . THR A 1 181 ? -6.013 7.856 73.952 1.00 9.60 178 THR A N 1
ATOM 1456 C CA . THR A 1 181 ? -6.933 7.837 72.814 1.00 9.96 178 THR A CA 1
ATOM 1457 C C . THR A 1 181 ? -6.155 7.927 71.512 1.00 10.66 178 THR A C 1
ATOM 1458 O O . THR A 1 181 ? -5.301 8.797 71.354 1.00 11.13 178 THR A O 1
ATOM 1462 N N . ILE A 1 182 ? -6.452 7.021 70.584 1.00 10.27 179 ILE A N 1
ATOM 1463 C CA . ILE A 1 182 ? -5.740 6.982 69.314 1.00 10.23 179 ILE A CA 1
ATOM 1464 C C . ILE A 1 182 ? -6.657 7.387 68.166 1.00 9.96 179 ILE A C 1
ATOM 1465 O O . ILE A 1 182 ? -7.766 6.870 68.066 1.00 10.12 179 ILE A O 1
ATOM 1470 N N . TYR A 1 183 ? -6.176 8.289 67.311 1.00 10.04 180 TYR A N 1
ATOM 1471 C CA . TYR A 1 183 ? -6.877 8.647 66.064 1.00 9.55 180 TYR A CA 1
ATOM 1472 C C . TYR A 1 183 ? -6.028 8.355 64.838 1.00 10.93 180 TYR A C 1
ATOM 1473 O O . TYR A 1 183 ? -4.808 8.546 64.862 1.00 10.99 180 TYR A O 1
ATOM 1482 N N . ARG A 1 184 ? -6.706 7.935 63.769 1.00 12.65 181 ARG A N 1
ATOM 1483 C CA . ARG A 1 184 ? -6.112 7.716 62.448 1.00 14.05 181 ARG A CA 1
ATOM 1484 C C . ARG A 1 184 ? -7.079 8.230 61.363 1.00 14.87 181 ARG A C 1
ATOM 1485 O O . ARG A 1 184 ? -8.283 8.313 61.597 1.00 14.48 181 ARG A O 1
ATOM 1493 N N . GLN A 1 185 ? -6.561 8.575 60.183 1.00 16.45 182 GLN A N 1
ATOM 1494 C CA . GLN A 1 185 ? -7.402 9.086 59.082 1.00 18.85 182 GLN A CA 1
ATOM 1495 C C . GLN A 1 185 ? -8.197 7.987 58.380 1.00 19.72 182 GLN A C 1
ATOM 1496 O O . GLN A 1 185 ? -7.799 6.823 58.373 1.00 20.99 182 GLN A O 1
ATOM 1502 N N . ALA B 1 3 ? 16.800 40.117 16.132 1.00 22.00 0 ALA B N 1
ATOM 1503 C CA . ALA B 1 3 ? 17.881 40.044 17.154 1.00 21.03 0 ALA B CA 1
ATOM 1504 C C . ALA B 1 3 ? 17.469 40.752 18.459 1.00 20.10 0 ALA B C 1
ATOM 1505 O O . ALA B 1 3 ? 17.391 41.986 18.525 1.00 21.00 0 ALA B O 1
ATOM 1523 N N . ARG B 1 5 ? 17.362 41.915 22.533 1.00 15.20 2 ARG B N 1
ATOM 1524 C CA . ARG B 1 5 ? 18.292 42.495 23.494 1.00 13.59 2 ARG B CA 1
ATOM 1525 C C . ARG B 1 5 ? 17.655 42.563 24.861 1.00 11.80 2 ARG B C 1
ATOM 1526 O O . ARG B 1 5 ? 16.429 42.589 24.990 1.00 11.52 2 ARG B O 1
ATOM 1534 N N . VAL B 1 6 ? 18.493 42.595 25.887 1.00 10.19 3 VAL B N 1
ATOM 1535 C CA . VAL B 1 6 ? 18.018 42.954 27.222 1.00 9.52 3 VAL B CA 1
ATOM 1536 C C . VAL B 1 6 ? 17.648 44.438 27.185 1.00 9.41 3 VAL B C 1
ATOM 1537 O O . VAL B 1 6 ? 18.411 45.265 26.663 1.00 9.44 3 VAL B O 1
ATOM 1541 N N . ILE B 1 7 ? 16.479 44.778 27.716 1.00 8.79 4 ILE B N 1
ATOM 1542 C CA . ILE B 1 7 ? 15.995 46.162 27.596 1.00 9.75 4 ILE B CA 1
ATOM 1543 C C . ILE B 1 7 ? 16.645 47.099 28.612 1.00 9.60 4 ILE B C 1
ATOM 1544 O O . ILE B 1 7 ? 17.216 48.131 28.252 1.00 10.08 4 ILE B O 1
ATOM 1549 N N . SER B 1 8 ? 16.569 46.736 29.888 1.00 9.40 5 SER B N 1
ATOM 1550 C CA . SER B 1 8 ? 17.003 47.638 30.944 1.00 9.24 5 SER B CA 1
ATOM 1551 C C . SER B 1 8 ? 17.661 46.901 32.078 1.00 9.18 5 SER B C 1
ATOM 1552 O O . SER B 1 8 ? 17.669 45.670 32.095 1.00 9.15 5 SER B O 1
ATOM 1555 N N . GLY B 1 9 ? 18.230 47.660 33.003 1.00 9.68 6 GLY B N 1
ATOM 1556 C CA . GLY B 1 9 ? 18.905 47.072 34.152 1.00 9.36 6 GLY B CA 1
ATOM 1557 C C . GLY B 1 9 ? 20.372 46.793 33.882 1.00 8.84 6 GLY B C 1
ATOM 1558 O O . GLY B 1 9 ? 20.952 47.316 32.922 1.00 9.33 6 GLY B O 1
ATOM 1559 N N . GLU B 1 10 ? 20.972 45.957 34.730 1.00 8.91 7 GLU B N 1
ATOM 1560 C CA . GLU B 1 10 ? 22.416 45.725 34.688 1.00 9.39 7 GLU B CA 1
ATOM 1561 C C . GLU B 1 10 ? 22.917 45.221 33.334 1.00 9.91 7 GLU B C 1
ATOM 1562 O O . GLU B 1 10 ? 24.008 45.580 32.897 1.00 10.91 7 GLU B O 1
ATOM 1568 N N . TYR B 1 11 ? 22.113 44.389 32.679 1.00 8.85 8 TYR B N 1
ATOM 1569 C CA . TYR B 1 11 ? 22.538 43.780 31.415 1.00 9.18 8 TYR B CA 1
ATOM 1570 C C . TYR B 1 11 ? 21.936 44.501 30.216 1.00 8.85 8 TYR B C 1
ATOM 1571 O O . TYR B 1 11 ? 22.000 43.997 29.086 1.00 9.01 8 TYR B O 1
ATOM 1580 N N . GLY B 1 12 ? 21.361 45.682 30.451 1.00 9.19 9 GLY B N 1
ATOM 1581 C CA . GLY B 1 12 ? 20.658 46.404 29.400 1.00 8.95 9 GLY B CA 1
ATOM 1582 C C . GLY B 1 12 ? 21.509 46.612 28.165 1.00 9.53 9 GLY B C 1
ATOM 1583 O O . GLY B 1 12 ? 22.682 46.970 28.277 1.00 9.97 9 GLY B O 1
ATOM 1584 N N . GLY B 1 13 ? 20.908 46.374 26.998 1.00 9.40 10 GLY B N 1
ATOM 1585 C CA . GLY B 1 13 ? 21.585 46.564 25.703 1.00 10.22 10 GLY B CA 1
ATOM 1586 C C . GLY B 1 13 ? 22.314 45.345 25.162 1.00 10.08 10 GLY B C 1
ATOM 1587 O O . GLY B 1 13 ? 22.690 45.315 23.973 1.00 11.47 10 GLY B O 1
ATOM 1588 N N . ARG B 1 14 ? 22.520 44.339 26.012 1.00 9.74 11 ARG B N 1
ATOM 1589 C CA . ARG B 1 14 ? 23.238 43.126 25.591 1.00 9.74 11 ARG B CA 1
ATOM 1590 C C . ARG B 1 14 ? 22.380 42.249 24.682 1.00 10.72 11 ARG B C 1
ATOM 1591 O O . ARG B 1 14 ? 21.171 42.090 24.896 1.00 11.04 11 ARG B O 1
ATOM 1599 N N . ARG B 1 15 ? 23.017 41.723 23.639 1.00 11.76 12 ARG B N 1
ATOM 1600 C CA . ARG B 1 15 ? 22.329 40.913 22.644 1.00 12.49 12 ARG B CA 1
ATOM 1601 C C . ARG B 1 15 ? 22.073 39.495 23.126 1.00 12.88 12 ARG B C 1
ATOM 1602 O O . ARG B 1 15 ? 22.914 38.894 23.794 1.00 14.24 12 ARG B O 1
ATOM 1610 N N . LEU B 1 16 ? 20.904 38.978 22.769 1.00 12.92 13 LEU B N 1
ATOM 1611 C CA . LEU B 1 16 ? 20.460 37.640 23.163 1.00 13.54 13 LEU B CA 1
ATOM 1612 C C . LEU B 1 16 ? 20.286 36.789 21.927 1.00 13.79 13 LEU B C 1
ATOM 1613 O O . LEU B 1 16 ? 19.926 37.302 20.868 1.00 14.58 13 LEU B O 1
ATOM 1618 N N A LYS B 1 17 ? 20.556 35.490 22.061 0.60 13.71 14 LYS B N 1
ATOM 1619 N N B LYS B 1 17 ? 20.531 35.494 22.061 0.40 13.83 14 LYS B N 1
ATOM 1620 C CA A LYS B 1 17 ? 20.362 34.527 20.976 0.60 13.82 14 LYS B CA 1
ATOM 1621 C CA B LYS B 1 17 ? 20.328 34.589 20.948 0.40 13.87 14 LYS B CA 1
ATOM 1622 C C A LYS B 1 17 ? 18.953 33.953 21.013 0.60 13.82 14 LYS B C 1
ATOM 1623 C C B LYS B 1 17 ? 18.948 33.961 21.009 0.40 13.90 14 LYS B C 1
ATOM 1624 O O A LYS B 1 17 ? 18.389 33.745 22.089 0.60 13.16 14 LYS B O 1
ATOM 1625 O O B LYS B 1 17 ? 18.393 33.743 22.088 0.40 13.44 14 LYS B O 1
ATOM 1636 N N . ALA B 1 18 ? 18.396 33.701 19.831 1.00 13.75 15 ALA B N 1
ATOM 1637 C CA . ALA B 1 18 ? 17.072 33.119 19.703 1.00 14.34 15 ALA B CA 1
ATOM 1638 C C . ALA B 1 18 ? 17.179 31.602 19.606 1.00 14.19 15 ALA B C 1
ATOM 1639 O O . ALA B 1 18 ? 18.256 31.051 19.335 1.00 14.50 15 ALA B O 1
ATOM 1641 N N . LEU B 1 19 ? 16.052 30.935 19.834 1.00 14.91 16 LEU B N 1
ATOM 1642 C CA . LEU B 1 19 ? 15.974 29.486 19.682 1.00 15.03 16 LEU B CA 1
ATOM 1643 C C . LEU B 1 19 ? 16.219 29.073 18.221 1.00 15.85 16 LEU B C 1
ATOM 1644 O O . LEU B 1 19 ? 16.015 29.877 17.305 1.00 15.46 16 LEU B O 1
ATOM 1649 N N . ASP B 1 20 ? 16.657 27.825 18.032 1.00 16.52 17 ASP B N 1
ATOM 1650 C CA . ASP B 1 20 ? 17.015 27.271 16.712 1.00 17.41 17 ASP B CA 1
ATOM 1651 C C . ASP B 1 20 ? 15.972 27.493 15.605 1.00 18.55 17 ASP B C 1
ATOM 1652 O O . ASP B 1 20 ? 16.322 27.748 14.448 1.00 17.87 17 ASP B O 1
ATOM 1657 N N . GLY B 1 21 ? 14.698 27.378 15.964 1.00 19.55 18 GLY B N 1
ATOM 1658 C CA . GLY B 1 21 ? 13.601 27.572 15.012 1.00 20.98 18 GLY B CA 1
ATOM 1659 C C . GLY B 1 21 ? 12.790 28.798 15.389 1.00 22.08 18 GLY B C 1
ATOM 1660 O O . GLY B 1 21 ? 12.576 29.054 16.578 1.00 23.49 18 GLY B O 1
ATOM 1661 N N . THR B 1 28 ? 8.165 39.712 21.694 1.00 25.94 25 THR B N 1
ATOM 1662 C CA . THR B 1 28 ? 8.996 40.771 21.112 1.00 25.37 25 THR B CA 1
ATOM 1663 C C . THR B 1 28 ? 9.610 41.664 22.188 1.00 24.50 25 THR B C 1
ATOM 1664 O O . THR B 1 28 ? 9.159 41.665 23.336 1.00 24.36 25 THR B O 1
ATOM 1668 N N . ASP B 1 29 ? 10.638 42.419 21.803 1.00 23.13 26 ASP B N 1
ATOM 1669 C CA . ASP B 1 29 ? 11.343 43.290 22.738 1.00 22.07 26 ASP B CA 1
ATOM 1670 C C . ASP B 1 29 ? 10.466 44.429 23.234 1.00 21.36 26 ASP B C 1
ATOM 1671 O O . ASP B 1 29 ? 10.569 44.842 24.391 1.00 20.45 26 ASP B O 1
ATOM 1676 N N . LYS B 1 30 ? 9.595 44.928 22.364 1.00 20.80 27 LYS B N 1
ATOM 1677 C CA . LYS B 1 30 ? 8.712 46.016 22.756 1.00 20.57 27 LYS B CA 1
ATOM 1678 C C . LYS B 1 30 ? 7.671 45.542 23.781 1.00 19.62 27 LYS B C 1
ATOM 1679 O O . LYS B 1 30 ? 7.382 46.265 24.742 1.00 18.99 27 LYS B O 1
ATOM 1685 N N . VAL B 1 31 ? 7.158 44.321 23.604 1.00 18.34 28 VAL B N 1
ATOM 1686 C CA . VAL B 1 31 ? 6.264 43.684 24.591 1.00 17.60 28 VAL B CA 1
ATOM 1687 C C . VAL B 1 31 ? 6.989 43.419 25.915 1.00 16.80 28 VAL B C 1
ATOM 1688 O O . VAL B 1 31 ? 6.440 43.666 26.996 1.00 16.73 28 VAL B O 1
ATOM 1692 N N . LYS B 1 32 ? 8.219 42.924 25.824 1.00 15.67 29 LYS B N 1
ATOM 1693 C CA . LYS B 1 32 ? 9.041 42.690 27.007 1.00 14.65 29 LYS B CA 1
ATOM 1694 C C . LYS B 1 32 ? 9.241 43.991 27.779 1.00 14.32 29 LYS B C 1
ATOM 1695 O O . LYS B 1 32 ? 9.105 44.024 29.003 1.00 13.86 29 LYS B O 1
ATOM 1701 N N . GLU B 1 33 ? 9.575 45.056 27.062 1.00 14.60 30 GLU B N 1
ATOM 1702 C CA . GLU B 1 33 ? 9.770 46.369 27.682 1.00 15.46 30 GLU B CA 1
ATOM 1703 C C . GLU B 1 33 ? 8.475 46.833 28.363 1.00 14.68 30 GLU B C 1
ATOM 1704 O O . GLU B 1 33 ? 8.483 47.346 29.495 1.00 14.21 30 GLU B O 1
ATOM 1710 N N . SER B 1 34 ? 7.361 46.618 27.678 1.00 14.63 31 SER B N 1
ATOM 1711 C CA . SER B 1 34 ? 6.051 47.009 28.189 1.00 15.37 31 SER B CA 1
ATOM 1712 C C . SER B 1 34 ? 5.685 46.248 29.456 1.00 14.47 31 SER B C 1
ATOM 1713 O O . SER B 1 34 ? 5.274 46.855 30.443 1.00 14.98 31 SER B O 1
ATOM 1716 N N . ILE B 1 35 ? 5.860 44.929 29.427 1.00 14.01 32 ILE B N 1
ATOM 1717 C CA . ILE B 1 35 ? 5.641 44.112 30.612 1.00 13.52 32 ILE B CA 1
ATOM 1718 C C . ILE B 1 35 ? 6.447 44.667 31.800 1.00 13.40 32 ILE B C 1
ATOM 1719 O O . ILE B 1 35 ? 5.906 44.923 32.882 1.00 12.55 32 ILE B O 1
ATOM 1724 N N . PHE B 1 36 ? 7.751 44.860 31.617 1.00 13.20 33 PHE B N 1
ATOM 1725 C CA . PHE B 1 36 ? 8.576 45.142 32.789 1.00 14.02 33 PHE B CA 1
ATOM 1726 C C . PHE B 1 36 ? 8.423 46.545 33.331 1.00 15.60 33 PHE B C 1
ATOM 1727 O O . PHE B 1 36 ? 8.527 46.768 34.534 1.00 15.46 33 PHE B O 1
ATOM 1735 N N . ASN B 1 37 ? 8.147 47.490 32.446 1.00 17.40 34 ASN B N 1
ATOM 1736 C CA . ASN B 1 37 ? 7.841 48.841 32.901 1.00 19.34 34 ASN B CA 1
ATOM 1737 C C . ASN B 1 37 ? 6.530 48.910 33.684 1.00 20.28 34 ASN B C 1
ATOM 1738 O O . ASN B 1 37 ? 6.410 49.723 34.608 1.00 20.60 34 ASN B O 1
ATOM 1751 N N . ILE B 1 39 ? 5.240 46.340 35.666 1.00 18.40 36 ILE B N 1
ATOM 1752 C CA . ILE B 1 39 ? 5.350 45.661 36.967 1.00 16.57 36 ILE B CA 1
ATOM 1753 C C . ILE B 1 39 ? 6.526 46.107 37.834 1.00 16.61 36 ILE B C 1
ATOM 1754 O O . ILE B 1 39 ? 6.559 45.838 39.040 1.00 16.85 36 ILE B O 1
ATOM 1759 N N . GLY B 1 40 ? 7.494 46.770 37.219 1.00 15.45 37 GLY B N 1
ATOM 1760 C CA . GLY B 1 40 ? 8.648 47.253 37.956 1.00 14.49 37 GLY B CA 1
ATOM 1761 C C . GLY B 1 40 ? 8.580 48.763 38.012 1.00 13.91 37 GLY B C 1
ATOM 1762 O O . GLY B 1 40 ? 7.721 49.315 38.706 1.00 15.31 37 GLY B O 1
ATOM 1763 N N . PRO B 1 41 ? 9.440 49.447 37.249 1.00 12.64 38 PRO B N 1
ATOM 1764 C CA . PRO B 1 41 ? 10.446 48.942 36.293 1.00 11.34 38 PRO B CA 1
ATOM 1765 C C . PRO B 1 41 ? 11.648 48.199 36.886 1.00 10.12 38 PRO B C 1
ATOM 1766 O O . PRO B 1 41 ? 12.329 47.464 36.158 1.00 9.24 38 PRO B O 1
ATOM 1770 N N . TYR B 1 42 ? 11.902 48.379 38.182 1.00 9.38 39 TYR B N 1
ATOM 1771 C CA . TYR B 1 42 ? 13.006 47.696 38.844 1.00 9.64 39 TYR B CA 1
ATOM 1772 C C . TYR B 1 42 ? 12.507 46.978 40.093 1.00 9.30 39 TYR B C 1
ATOM 1773 O O . TYR B 1 42 ? 11.421 47.291 40.590 1.00 10.52 39 TYR B O 1
ATOM 1782 N N . PHE B 1 43 ? 13.312 46.036 40.589 1.00 8.50 40 PHE B N 1
ATOM 1783 C CA . PHE B 1 43 ? 12.925 45.184 41.707 1.00 8.86 40 PHE B CA 1
ATOM 1784 C C . PHE B 1 43 ? 13.989 45.212 42.788 1.00 8.93 40 PHE B C 1
ATOM 1785 O O . PHE B 1 43 ? 15.181 45.258 42.481 1.00 9.34 40 PHE B O 1
ATOM 1793 N N . ASP B 1 44 ? 13.551 45.144 44.045 1.00 9.09 41 ASP B N 1
ATOM 1794 C CA . ASP B 1 44 ? 14.485 45.068 45.157 1.00 9.34 41 ASP B CA 1
ATOM 1795 C C . ASP B 1 44 ? 14.737 43.601 45.535 1.00 9.84 41 ASP B C 1
ATOM 1796 O O . ASP B 1 44 ? 14.270 43.112 46.575 1.00 10.94 41 ASP B O 1
ATOM 1801 N N . GLY B 1 45 ? 15.468 42.897 44.672 1.00 9.05 42 GLY B N 1
ATOM 1802 C CA . GLY B 1 45 ? 15.675 41.459 44.849 1.00 9.52 42 GLY B CA 1
ATOM 1803 C C . GLY B 1 45 ? 14.413 40.645 44.578 1.00 9.45 42 GLY B C 1
ATOM 1804 O O . GLY B 1 45 ? 13.458 41.126 43.955 1.00 10.27 42 GLY B O 1
ATOM 1805 N N . GLY B 1 46 ? 14.435 39.393 45.029 1.00 9.82 43 GLY B N 1
ATOM 1806 C CA . GLY B 1 46 ? 13.305 38.478 44.897 1.00 9.75 43 GLY B CA 1
ATOM 1807 C C . GLY B 1 46 ? 13.656 37.318 43.976 1.00 9.70 43 GLY B C 1
ATOM 1808 O O . GLY B 1 46 ? 14.721 37.306 43.332 1.00 9.08 43 GLY B O 1
ATOM 1817 N N . ALA B 1 48 ? 12.321 34.876 40.793 1.00 7.46 45 ALA B N 1
ATOM 1818 C CA . ALA B 1 48 ? 11.390 34.807 39.661 1.00 7.00 45 ALA B CA 1
ATOM 1819 C C . ALA B 1 48 ? 11.307 33.387 39.133 1.00 6.49 45 ALA B C 1
ATOM 1820 O O . ALA B 1 48 ? 12.273 32.643 39.224 1.00 7.00 45 ALA B O 1
ATOM 1822 N N . LEU B 1 49 ? 10.134 33.040 38.612 1.00 6.28 46 LEU B N 1
ATOM 1823 C CA . LEU B 1 49 ? 9.918 31.762 37.932 1.00 5.85 46 LEU B CA 1
ATOM 1824 C C . LEU B 1 49 ? 9.555 32.073 36.496 1.00 6.68 46 LEU B C 1
ATOM 1825 O O . LEU B 1 49 ? 8.607 32.808 36.254 1.00 7.80 46 LEU B O 1
ATOM 1830 N N . ASP B 1 50 ? 10.304 31.512 35.559 1.00 6.86 47 ASP B N 1
ATOM 1831 C CA . ASP B 1 50 ? 9.991 31.655 34.129 1.00 7.27 47 ASP B CA 1
ATOM 1832 C C . ASP B 1 50 ? 9.596 30.238 33.698 1.00 7.62 47 ASP B C 1
ATOM 1833 O O . ASP B 1 50 ? 10.453 29.397 33.457 1.00 6.89 47 ASP B O 1
ATOM 1838 N N . LEU B 1 51 ? 8.298 29.955 33.673 1.00 7.11 48 LEU B N 1
ATOM 1839 C CA . LEU B 1 51 ? 7.840 28.562 33.610 1.00 7.17 48 LEU B CA 1
ATOM 1840 C C . LEU B 1 51 ? 7.962 27.936 32.212 1.00 7.90 48 LEU B C 1
ATOM 1841 O O . LEU B 1 51 ? 8.023 26.701 32.079 1.00 8.39 48 LEU B O 1
ATOM 1846 N N . TYR B 1 52 ? 7.986 28.794 31.192 1.00 7.91 49 TYR B N 1
ATOM 1847 C CA . TYR B 1 52 ? 8.207 28.363 29.801 1.00 8.40 49 TYR B CA 1
ATOM 1848 C C . TYR B 1 52 ? 9.307 29.254 29.237 1.00 8.66 49 TYR B C 1
ATOM 1849 O O . TYR B 1 52 ? 9.062 30.131 28.395 1.00 8.91 49 TYR B O 1
ATOM 1858 N N A SER B 1 53 ? 10.526 29.002 29.695 0.50 7.81 50 SER B N 1
ATOM 1859 N N B SER B 1 53 ? 10.533 29.019 29.695 0.50 8.06 50 SER B N 1
ATOM 1860 C CA A SER B 1 53 ? 11.582 29.991 29.559 0.50 8.01 50 SER B CA 1
ATOM 1861 C CA B SER B 1 53 ? 11.584 30.032 29.564 0.50 8.51 50 SER B CA 1
ATOM 1862 C C A SER B 1 53 ? 12.019 30.248 28.113 0.50 8.61 50 SER B C 1
ATOM 1863 C C B SER B 1 53 ? 12.156 30.232 28.151 0.50 8.87 50 SER B C 1
ATOM 1864 O O A SER B 1 53 ? 12.246 31.392 27.724 0.50 8.58 50 SER B O 1
ATOM 1865 O O B SER B 1 53 ? 12.627 31.330 27.831 0.50 8.46 50 SER B O 1
ATOM 1870 N N . GLY B 1 54 ? 12.140 29.181 27.333 1.00 9.00 51 GLY B N 1
ATOM 1871 C CA . GLY B 1 54 ? 12.609 29.292 25.924 1.00 9.97 51 GLY B CA 1
ATOM 1872 C C . GLY B 1 54 ? 14.043 29.790 25.884 1.00 10.50 51 GLY B C 1
ATOM 1873 O O . GLY B 1 54 ? 14.944 29.180 26.480 1.00 11.66 51 GLY B O 1
ATOM 1874 N N . SER B 1 55 ? 14.245 30.934 25.234 1.00 10.70 52 SER B N 1
ATOM 1875 C CA . SER B 1 55 ? 15.568 31.554 25.151 1.00 10.53 52 SER B CA 1
ATOM 1876 C C . SER B 1 55 ? 16.031 32.208 26.471 1.00 9.75 52 SER B C 1
ATOM 1877 O O . SER B 1 55 ? 17.185 32.586 26.595 1.00 10.08 52 SER B O 1
ATOM 1880 N N . GLY B 1 56 ? 15.122 32.338 27.436 1.00 9.02 53 GLY B N 1
ATOM 1881 C CA . GLY B 1 56 ? 15.436 32.951 28.745 1.00 8.54 53 GLY B CA 1
ATOM 1882 C C . GLY B 1 56 ? 15.330 34.473 28.832 1.00 9.03 53 GLY B C 1
ATOM 1883 O O . GLY B 1 56 ? 15.659 35.057 29.879 1.00 8.73 53 GLY B O 1
ATOM 1884 N N . GLY B 1 57 ? 14.873 35.116 27.758 1.00 8.70 54 GLY B N 1
ATOM 1885 C CA . GLY B 1 57 ? 14.765 36.575 27.714 1.00 8.72 54 GLY B CA 1
ATOM 1886 C C . GLY B 1 57 ? 14.040 37.179 28.907 1.00 7.98 54 GLY B C 1
ATOM 1887 O O . GLY B 1 57 ? 14.490 38.173 29.484 1.00 8.27 54 GLY B O 1
ATOM 1888 N N . LEU B 1 58 ? 12.900 36.598 29.271 1.00 8.02 55 LEU B N 1
ATOM 1889 C CA . LEU B 1 58 ? 12.122 37.170 30.377 1.00 8.27 55 LEU B CA 1
ATOM 1890 C C . LEU B 1 58 ? 12.825 37.006 31.731 1.00 8.18 55 LEU B C 1
ATOM 1891 O O . LEU B 1 58 ? 12.864 37.946 32.535 1.00 8.54 55 LEU B O 1
ATOM 1896 N N . ALA B 1 59 ? 13.367 35.810 31.977 1.00 7.81 56 ALA B N 1
ATOM 1897 C CA . ALA B 1 59 ? 14.095 35.540 33.229 1.00 7.81 56 ALA B CA 1
ATOM 1898 C C . ALA B 1 59 ? 15.279 36.513 33.356 1.00 7.44 56 ALA B C 1
ATOM 1899 O O . ALA B 1 59 ? 15.557 37.073 34.445 1.00 7.55 56 ALA B O 1
ATOM 1901 N N . ILE B 1 60 ? 15.995 36.691 32.249 1.00 7.11 57 ILE B N 1
ATOM 1902 C CA . ILE B 1 60 ? 17.179 37.565 32.243 1.00 6.53 57 ILE B CA 1
ATOM 1903 C C . ILE B 1 60 ? 16.776 39.018 32.464 1.00 6.74 57 ILE B C 1
ATOM 1904 O O . ILE B 1 60 ? 17.437 39.732 33.208 1.00 7.07 57 ILE B O 1
ATOM 1909 N N . GLU B 1 61 ? 15.682 39.453 31.841 1.00 6.72 58 GLU B N 1
ATOM 1910 C CA . GLU B 1 61 ? 15.184 40.808 32.077 1.00 6.56 58 GLU B CA 1
ATOM 1911 C C . GLU B 1 61 ? 14.879 41.027 33.562 1.00 6.38 58 GLU B C 1
ATOM 1912 O O . GLU B 1 61 ? 15.158 42.097 34.112 1.00 5.95 58 GLU B O 1
ATOM 1918 N N . ALA B 1 62 ? 14.320 40.007 34.218 1.00 6.44 59 ALA B N 1
ATOM 1919 C CA . ALA B 1 62 ? 13.894 40.178 35.609 1.00 6.86 59 ALA B CA 1
ATOM 1920 C C . ALA B 1 62 ? 15.097 40.350 36.514 1.00 6.71 59 ALA B C 1
ATOM 1921 O O . ALA B 1 62 ? 15.113 41.246 37.370 1.00 7.29 59 ALA B O 1
ATOM 1923 N N . VAL B 1 63 ? 16.121 39.515 36.311 1.00 6.48 60 VAL B N 1
ATOM 1924 C CA . VAL B 1 63 ? 17.359 39.612 37.108 1.00 6.63 60 VAL B CA 1
ATOM 1925 C C . VAL B 1 63 ? 18.101 40.910 36.770 1.00 6.44 60 VAL B C 1
ATOM 1926 O O . VAL B 1 63 ? 18.591 41.602 37.667 1.00 7.46 60 VAL B O 1
ATOM 1930 N N . SER B 1 64 ? 18.149 41.256 35.485 1.00 5.91 61 SER B N 1
ATOM 1931 C CA . SER B 1 64 ? 18.768 42.521 35.062 1.00 6.50 61 SER B CA 1
ATOM 1932 C C . SER B 1 64 ? 18.188 43.709 35.832 1.00 6.91 61 SER B C 1
ATOM 1933 O O . SER B 1 64 ? 18.919 44.598 36.241 1.00 7.83 61 SER B O 1
ATOM 1936 N N . ARG B 1 65 ? 16.877 43.671 36.050 1.00 6.70 62 ARG B N 1
ATOM 1937 C CA . ARG B 1 65 ? 16.156 44.776 36.681 1.00 6.79 62 ARG B CA 1
ATOM 1938 C C . ARG B 1 65 ? 16.134 44.664 38.208 1.00 7.52 62 ARG B C 1
ATOM 1939 O O . ARG B 1 65 ? 15.452 45.449 38.868 1.00 8.15 62 ARG B O 1
ATOM 1947 N N . GLY B 1 66 ? 16.853 43.686 38.751 1.00 7.16 63 GLY B N 1
ATOM 1948 C CA . GLY B 1 66 ? 17.127 43.655 40.190 1.00 9.19 63 GLY B CA 1
ATOM 1949 C C . GLY B 1 66 ? 16.714 42.436 40.968 1.00 10.04 63 GLY B C 1
ATOM 1950 O O . GLY B 1 66 ? 16.965 42.366 42.176 1.00 10.71 63 GLY B O 1
ATOM 1959 N N . ASP B 1 68 ? 16.924 38.730 42.456 1.00 9.83 65 ASP B N 1
ATOM 1960 C CA . ASP B 1 68 ? 18.113 38.007 42.874 1.00 9.62 65 ASP B CA 1
ATOM 1961 C C . ASP B 1 68 ? 18.396 36.756 42.063 1.00 9.58 65 ASP B C 1
ATOM 1962 O O . ASP B 1 68 ? 19.563 36.364 41.890 1.00 10.16 65 ASP B O 1
ATOM 1967 N N . LYS B 1 69 ? 17.326 36.096 41.627 1.00 9.07 66 LYS B N 1
ATOM 1968 C CA . LYS B 1 69 ? 17.458 34.799 40.990 1.00 8.85 66 LYS B CA 1
ATOM 1969 C C . LYS B 1 69 ? 16.250 34.503 40.135 1.00 7.98 66 LYS B C 1
ATOM 1970 O O . LYS B 1 69 ? 15.135 34.856 40.501 1.00 7.69 66 LYS B O 1
ATOM 1976 N N A SER B 1 70 ? 16.473 33.826 39.005 0.50 7.03 67 SER B N 1
ATOM 1977 N N B SER B 1 70 ? 16.481 33.857 38.998 0.50 7.64 67 SER B N 1
ATOM 1978 C CA A SER B 1 70 ? 15.379 33.303 38.174 0.50 5.95 67 SER B CA 1
ATOM 1979 C CA B SER B 1 70 ? 15.384 33.264 38.261 0.50 7.38 67 SER B CA 1
ATOM 1980 C C A SER B 1 70 ? 15.537 31.808 37.938 0.50 6.27 67 SER B C 1
ATOM 1981 C C B SER B 1 70 ? 15.593 31.768 38.145 0.50 6.92 67 SER B C 1
ATOM 1982 O O A SER B 1 70 ? 16.588 31.366 37.458 0.50 6.00 67 SER B O 1
ATOM 1983 O O B SER B 1 70 ? 16.721 31.293 37.984 0.50 6.75 67 SER B O 1
ATOM 1988 N N . ILE B 1 71 ? 14.487 31.045 38.243 1.00 6.66 68 ILE B N 1
ATOM 1989 C CA . ILE B 1 71 ? 14.428 29.619 37.900 1.00 7.06 68 ILE B CA 1
ATOM 1990 C C . ILE B 1 71 ? 13.727 29.511 36.549 1.00 7.09 68 ILE B C 1
ATOM 1991 O O . ILE B 1 71 ? 12.610 29.994 36.385 1.00 8.13 68 ILE B O 1
ATOM 1996 N N . CYS B 1 72 ? 14.409 28.889 35.598 1.00 7.46 69 CYS B N 1
ATOM 1997 C CA . CYS B 1 72 ? 13.966 28.783 34.209 1.00 7.34 69 CYS B CA 1
ATOM 1998 C C . CYS B 1 72 ? 13.590 27.329 33.947 1.00 8.02 69 CYS B C 1
ATOM 1999 O O . CYS B 1 72 ? 14.411 26.437 34.127 1.00 8.46 69 CYS B O 1
ATOM 2002 N N . ILE B 1 73 ? 12.341 27.094 33.563 1.00 7.49 70 ILE B N 1
ATOM 2003 C CA . ILE B 1 73 ? 11.894 25.721 33.237 1.00 7.14 70 ILE B CA 1
ATOM 2004 C C . ILE B 1 73 ? 11.807 25.544 31.713 1.00 8.45 70 ILE B C 1
ATOM 2005 O O . ILE B 1 73 ? 11.228 26.380 30.998 1.00 8.14 70 ILE B O 1
ATOM 2010 N N . GLU B 1 74 ? 12.429 24.480 31.223 1.00 9.04 71 GLU B N 1
ATOM 2011 C CA . GLU B 1 74 ? 12.479 24.224 29.786 1.00 12.15 71 GLU B CA 1
ATOM 2012 C C . GLU B 1 74 ? 11.960 22.826 29.410 1.00 13.31 71 GLU B C 1
ATOM 2013 O O . GLU B 1 74 ? 12.232 21.847 30.093 1.00 14.73 71 GLU B O 1
ATOM 2019 N N . LYS B 1 75 ? 11.184 22.783 28.332 1.00 14.54 72 LYS B N 1
ATOM 2020 C CA . LYS B 1 75 ? 10.569 21.564 27.827 1.00 15.74 72 LYS B CA 1
ATOM 2021 C C . LYS B 1 75 ? 11.463 20.877 26.810 1.00 15.31 72 LYS B C 1
ATOM 2022 O O . LYS B 1 75 ? 11.378 19.664 26.660 1.00 17.01 72 LYS B O 1
ATOM 2028 N N . ASN B 1 76 ? 12.325 21.640 26.141 1.00 13.68 73 ASN B N 1
ATOM 2029 C CA . ASN B 1 76 ? 13.058 21.141 24.968 1.00 12.73 73 ASN B CA 1
ATOM 2030 C C . ASN B 1 76 ? 14.584 21.162 25.105 1.00 10.82 73 ASN B C 1
ATOM 2031 O O . ASN B 1 76 ? 15.178 22.201 25.388 1.00 10.38 73 ASN B O 1
ATOM 2036 N N . PHE B 1 77 ? 15.219 20.016 24.875 1.00 9.56 74 PHE B N 1
ATOM 2037 C CA . PHE B 1 77 ? 16.665 19.942 24.991 1.00 9.05 74 PHE B CA 1
ATOM 2038 C C . PHE B 1 77 ? 17.373 20.999 24.132 1.00 8.79 74 PHE B C 1
ATOM 2039 O O . PHE B 1 77 ? 18.372 21.577 24.546 1.00 8.94 74 PHE B O 1
ATOM 2047 N N . ALA B 1 78 ? 16.867 21.222 22.919 1.00 8.91 75 ALA B N 1
ATOM 2048 C CA . ALA B 1 78 ? 17.503 22.168 21.990 1.00 9.46 75 ALA B CA 1
ATOM 2049 C C . ALA B 1 78 ? 17.593 23.600 22.518 1.00 9.68 75 ALA B C 1
ATOM 2050 O O . ALA B 1 78 ? 18.464 24.365 22.094 1.00 10.31 75 ALA B O 1
ATOM 2052 N N . ALA B 1 79 ? 16.692 23.952 23.427 1.00 8.69 76 ALA B N 1
ATOM 2053 C CA . ALA B 1 79 ? 16.704 25.283 24.031 1.00 8.86 76 ALA B CA 1
ATOM 2054 C C . ALA B 1 79 ? 17.798 25.454 25.089 1.00 9.06 76 ALA B C 1
ATOM 2055 O O . ALA B 1 79 ? 18.206 26.581 25.365 1.00 7.90 76 ALA B O 1
ATOM 2057 N N . LEU B 1 80 ? 18.277 24.356 25.668 1.00 8.75 77 LEU B N 1
ATOM 2058 C CA . LEU B 1 80 ? 19.233 24.452 26.793 1.00 9.20 77 LEU B CA 1
ATOM 2059 C C . LEU B 1 80 ? 20.523 25.189 26.425 1.00 9.73 77 LEU B C 1
ATOM 2060 O O . LEU B 1 80 ? 21.005 26.031 27.191 1.00 9.36 77 LEU B O 1
ATOM 2065 N N . LYS B 1 81 ? 21.086 24.887 25.257 1.00 9.01 78 LYS B N 1
ATOM 2066 C CA . LYS B 1 81 ? 22.301 25.575 24.811 1.00 9.48 78 LYS B CA 1
ATOM 2067 C C . LYS B 1 81 ? 22.083 27.068 24.585 1.00 9.30 78 LYS B C 1
ATOM 2068 O O . LYS B 1 81 ? 23.016 27.866 24.752 1.00 10.66 78 LYS B O 1
ATOM 2074 N N . VAL B 1 82 ? 20.865 27.429 24.190 1.00 8.64 79 VAL B N 1
ATOM 2075 C CA . VAL B 1 82 ? 20.520 28.830 23.890 1.00 8.77 79 VAL B CA 1
ATOM 2076 C C . VAL B 1 82 ? 20.389 29.621 25.182 1.00 8.97 79 VAL B C 1
ATOM 2077 O O . VAL B 1 82 ? 21.021 30.673 25.332 1.00 8.94 79 VAL B O 1
ATOM 2081 N N . ILE B 1 83 ? 19.587 29.113 26.117 1.00 9.45 80 ILE B N 1
ATOM 2082 C CA . ILE B 1 83 ? 19.425 29.814 27.386 1.00 9.53 80 ILE B CA 1
ATOM 2083 C C . ILE B 1 83 ? 20.775 29.867 28.101 1.00 9.19 80 ILE B C 1
ATOM 2084 O O . ILE B 1 83 ? 21.097 30.865 28.750 1.00 9.38 80 ILE B O 1
ATOM 2089 N N . LYS B 1 84 ? 21.575 28.812 27.970 1.00 8.72 81 LYS B N 1
ATOM 2090 C CA . LYS B 1 84 ? 22.906 28.831 28.616 1.00 9.92 81 LYS B CA 1
ATOM 2091 C C . LYS B 1 84 ? 23.797 29.945 28.052 1.00 9.48 81 LYS B C 1
ATOM 2092 O O . LYS B 1 84 ? 24.481 30.632 28.804 1.00 9.68 81 LYS B O 1
ATOM 2098 N N . GLU B 1 85 ? 23.768 30.139 26.736 1.00 9.83 82 GLU B N 1
ATOM 2099 C CA . GLU B 1 85 ? 24.581 31.200 26.128 1.00 9.98 82 GLU B CA 1
ATOM 2100 C C . GLU B 1 85 ? 24.095 32.580 26.590 1.00 9.22 82 GLU B C 1
ATOM 2101 O O . GLU B 1 85 ? 24.901 33.476 26.874 1.00 9.71 82 GLU B O 1
ATOM 2107 N N . ASN B 1 86 ? 22.774 32.743 26.656 1.00 8.72 83 ASN B N 1
ATOM 2108 C CA . ASN B 1 86 ? 22.173 34.005 27.089 1.00 8.20 83 ASN B CA 1
ATOM 2109 C C . ASN B 1 86 ? 22.448 34.293 28.554 1.00 7.82 83 ASN B C 1
ATOM 2110 O O . ASN B 1 86 ? 22.705 35.435 28.920 1.00 8.28 83 ASN B O 1
ATOM 2115 N N . ILE B 1 87 ? 22.404 33.259 29.389 1.00 7.71 84 ILE B N 1
ATOM 2116 C CA . ILE B 1 87 ? 22.828 33.413 30.789 1.00 8.00 84 ILE B CA 1
ATOM 2117 C C . ILE B 1 87 ? 24.293 33.817 30.852 1.00 9.05 84 ILE B C 1
ATOM 2118 O O . ILE B 1 87 ? 24.674 34.703 31.637 1.00 9.18 84 ILE B O 1
ATOM 2123 N N . ALA B 1 88 ? 25.115 33.194 30.010 1.00 9.66 85 ALA B N 1
ATOM 2124 C CA . ALA B 1 88 ? 26.535 33.532 29.988 1.00 9.89 85 ALA B CA 1
ATOM 2125 C C . ALA B 1 88 ? 26.774 35.009 29.675 1.00 10.25 85 ALA B C 1
ATOM 2126 O O . ALA B 1 88 ? 27.721 35.608 30.193 1.00 10.07 85 ALA B O 1
ATOM 2128 N N . ILE B 1 89 ? 25.927 35.611 28.844 1.00 9.56 86 ILE B N 1
ATOM 2129 C CA . ILE B 1 89 ? 26.174 37.017 28.504 1.00 11.24 86 ILE B CA 1
ATOM 2130 C C . ILE B 1 89 ? 25.900 37.957 29.674 1.00 9.94 86 ILE B C 1
ATOM 2131 O O . ILE B 1 89 ? 26.399 39.081 29.688 1.00 10.10 86 ILE B O 1
ATOM 2136 N N . THR B 1 90 ? 25.128 37.498 30.660 1.00 9.07 87 THR B N 1
ATOM 2137 C CA . THR B 1 90 ? 24.928 38.302 31.869 1.00 8.85 87 THR B CA 1
ATOM 2138 C C . THR B 1 90 ? 26.182 38.307 32.730 1.00 8.67 87 THR B C 1
ATOM 2139 O O . THR B 1 90 ? 26.370 39.224 33.533 1.00 9.07 87 THR B O 1
ATOM 2143 N N . LYS B 1 91 ? 26.997 37.252 32.590 1.00 9.17 88 LYS B N 1
ATOM 2144 C CA . LYS B 1 91 ? 28.231 37.087 33.381 1.00 9.39 88 LYS B CA 1
ATOM 2145 C C . LYS B 1 91 ? 27.950 36.900 34.877 1.00 9.51 88 LYS B C 1
ATOM 2146 O O . LYS B 1 91 ? 28.854 37.020 35.715 1.00 10.29 88 LYS B O 1
ATOM 2152 N N . GLU B 1 92 ? 26.689 36.588 35.205 1.00 9.77 89 GLU B N 1
ATOM 2153 C CA . GLU B 1 92 ? 26.280 36.260 36.576 1.00 9.99 89 GLU B CA 1
ATOM 2154 C C . GLU B 1 92 ? 25.453 34.970 36.583 1.00 10.00 89 GLU B C 1
ATOM 2155 O O . GLU B 1 92 ? 24.269 34.964 36.991 1.00 10.15 89 GLU B O 1
ATOM 2161 N N . PRO B 1 93 ? 26.073 33.852 36.159 1.00 10.83 90 PRO B N 1
ATOM 2162 C CA . PRO B 1 93 ? 25.335 32.600 36.009 1.00 10.57 90 PRO B CA 1
ATOM 2163 C C . PRO B 1 93 ? 24.750 32.084 37.328 1.00 10.81 90 PRO B C 1
ATOM 2164 O O . PRO B 1 93 ? 23.776 31.341 37.324 1.00 10.31 90 PRO B O 1
ATOM 2168 N N . GLU B 1 94 ? 25.331 32.495 38.453 1.00 10.22 91 GLU B N 1
ATOM 2169 C CA . GLU B 1 94 ? 24.828 32.077 39.761 1.00 11.24 91 GLU B CA 1
ATOM 2170 C C . GLU B 1 94 ? 23.411 32.587 40.071 1.00 10.65 91 GLU B C 1
ATOM 2171 O O . GLU B 1 94 ? 22.757 32.109 41.027 1.00 12.14 91 GLU B O 1
ATOM 2177 N N . LYS B 1 95 ? 22.931 33.537 39.262 1.00 9.67 92 LYS B N 1
ATOM 2178 C CA . LYS B 1 95 ? 21.609 34.152 39.480 1.00 9.29 92 LYS B CA 1
ATOM 2179 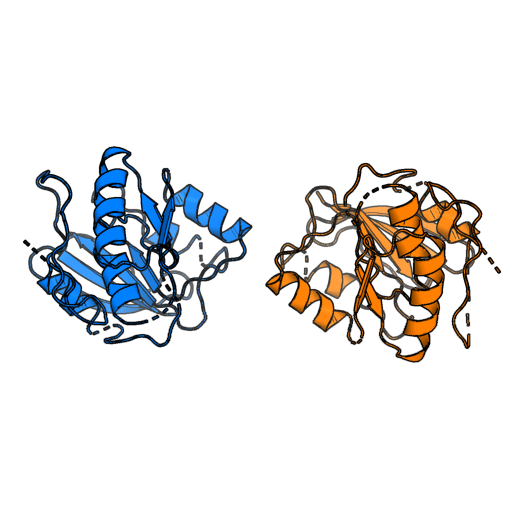C C . LYS B 1 95 ? 20.509 33.433 38.702 1.00 9.09 92 LYS B C 1
ATOM 2180 O O . LYS B 1 95 ? 19.355 33.863 38.690 1.00 9.68 92 LYS B O 1
ATOM 2186 N N . PHE B 1 96 ? 20.868 32.303 38.093 1.00 8.96 93 PHE B N 1
ATOM 2187 C CA . PHE B 1 96 ? 19.937 31.574 37.237 1.00 9.10 93 PHE B CA 1
ATOM 2188 C C . PHE B 1 96 ? 20.067 30.084 37.489 1.00 9.80 93 PHE B C 1
ATOM 2189 O O . PHE B 1 96 ? 21.164 29.572 37.751 1.00 10.62 93 PHE B O 1
ATOM 2197 N N . GLU B 1 97 ? 18.940 29.392 37.391 1.00 10.27 94 GLU B N 1
ATOM 2198 C CA . GLU B 1 97 ? 18.918 27.938 37.433 1.00 11.35 94 GLU B CA 1
ATOM 2199 C C . GLU B 1 97 ? 18.047 27.498 36.276 1.00 10.95 94 GLU B C 1
ATOM 2200 O O . GLU B 1 97 ? 16.953 28.036 36.097 1.00 12.79 94 GLU B O 1
ATOM 2206 N N . VAL B 1 98 ? 18.534 26.560 35.471 1.00 9.62 95 VAL B N 1
ATOM 2207 C CA . VAL B 1 98 ? 17.733 26.038 34.354 1.00 9.30 95 VAL B CA 1
ATOM 2208 C C . VAL B 1 98 ? 17.421 24.570 34.618 1.00 9.00 95 VAL B C 1
ATOM 2209 O O . VAL B 1 98 ? 18.343 23.785 34.844 1.00 9.54 95 VAL B O 1
ATOM 2213 N N . ARG B 1 99 ? 16.140 24.206 34.576 1.00 7.76 96 ARG B N 1
ATOM 2214 C CA . ARG B 1 99 ? 15.718 22.822 34.799 1.00 7.44 96 ARG B CA 1
ATOM 2215 C C . ARG B 1 99 ? 14.950 22.319 33.599 1.00 7.67 96 ARG B C 1
ATOM 2216 O O . ARG B 1 99 ? 13.992 22.956 33.166 1.00 7.62 96 ARG B O 1
ATOM 2224 N N A LYS B 1 100 ? 15.403 21.188 33.065 0.50 7.99 97 LYS B N 1
ATOM 2225 N N B LYS B 1 100 ? 15.370 21.169 33.083 0.50 7.90 97 LYS B N 1
ATOM 2226 C CA A LYS B 1 100 ? 14.717 20.490 31.987 0.50 8.23 97 LYS B CA 1
ATOM 2227 C CA B LYS B 1 100 ? 14.715 20.526 31.950 0.50 7.99 97 LYS B CA 1
ATOM 2228 C C A LYS B 1 100 ? 13.679 19.584 32.620 0.50 7.96 97 LYS B C 1
ATOM 2229 C C B LYS B 1 100 ? 13.673 19.553 32.499 0.50 7.91 97 LYS B C 1
ATOM 2230 O O A LYS B 1 100 ? 14.007 18.519 33.158 0.50 7.88 97 LYS B O 1
ATOM 2231 O O B LYS B 1 100 ? 13.992 18.416 32.865 0.50 7.69 97 LYS B O 1
ATOM 2250 N N . ASP B 1 102 ? 8.948 18.967 32.773 1.00 9.42 99 ASP B N 1
ATOM 2251 C CA . ASP B 1 102 ? 7.553 19.371 32.600 1.00 10.24 99 ASP B CA 1
ATOM 2252 C C . ASP B 1 102 ? 7.206 20.519 33.561 1.00 9.30 99 ASP B C 1
ATOM 2253 O O . ASP B 1 102 ? 7.575 20.494 34.738 1.00 8.47 99 ASP B O 1
ATOM 2258 N N . ALA B 1 103 ? 6.489 21.510 33.047 1.00 9.64 100 ALA B N 1
ATOM 2259 C CA . ALA B 1 103 ? 6.072 22.671 33.834 1.00 9.56 100 ALA B CA 1
ATOM 2260 C C . ALA B 1 103 ? 5.280 22.287 35.095 1.00 9.75 100 ALA B C 1
ATOM 2261 O O . ALA B 1 103 ? 5.502 22.843 36.188 1.00 9.43 100 ALA B O 1
ATOM 2263 N N . ASN B 1 104 ? 4.330 21.361 34.957 1.00 9.36 101 ASN B N 1
ATOM 2264 C CA . ASN B 1 104 ? 3.514 21.002 36.102 1.00 9.79 101 ASN B CA 1
ATOM 2265 C C . ASN B 1 104 ? 4.292 20.210 37.155 1.00 9.40 101 ASN B C 1
ATOM 2266 O O . ASN B 1 104 ? 4.063 20.383 38.367 1.00 10.71 101 ASN B O 1
ATOM 2271 N N . ARG B 1 105 ? 5.209 19.343 36.715 1.00 9.03 102 ARG B N 1
ATOM 2272 C CA . ARG B 1 105 ? 6.098 18.645 37.657 1.00 9.57 102 ARG B CA 1
ATOM 2273 C C . ARG B 1 105 ? 7.012 19.656 38.352 1.00 8.45 102 ARG B C 1
ATOM 2274 O O . ARG B 1 105 ? 7.394 19.471 39.512 1.00 8.93 102 ARG B O 1
ATOM 2282 N N . ALA B 1 106 ? 7.366 20.730 37.652 1.00 8.41 103 ALA B N 1
ATOM 2283 C CA . ALA B 1 106 ? 8.235 21.746 38.278 1.00 8.49 103 ALA B CA 1
ATOM 2284 C C . ALA B 1 106 ? 7.542 22.324 39.511 1.00 8.71 103 ALA B C 1
ATOM 2285 O O . ALA B 1 106 ? 8.165 22.504 40.556 1.00 8.87 103 ALA B O 1
ATOM 2287 N N . LEU B 1 107 ? 6.242 22.591 39.388 1.00 9.34 104 LEU B N 1
ATOM 2288 C CA . LEU B 1 107 ? 5.495 23.169 40.499 1.00 9.94 104 LEU B CA 1
ATOM 2289 C C . LEU B 1 107 ? 5.460 22.218 41.693 1.00 10.71 104 LEU B C 1
ATOM 2290 O O . LEU B 1 107 ? 5.527 22.650 42.832 1.00 10.65 104 LEU B O 1
ATOM 2295 N N . GLU B 1 108 ? 5.375 20.915 41.420 1.00 11.02 105 GLU B N 1
ATOM 2296 C CA . GLU B 1 108 ? 5.450 19.897 42.479 1.00 12.90 105 GLU B CA 1
ATOM 2297 C C . GLU B 1 108 ? 6.804 19.910 43.187 1.00 11.75 105 GLU B C 1
ATOM 2298 O O . GLU B 1 108 ? 6.882 19.849 44.424 1.00 11.92 105 GLU B O 1
ATOM 2304 N N . GLN B 1 109 ? 7.882 19.967 42.405 1.00 10.82 106 GLN B N 1
ATOM 2305 C CA . GLN B 1 109 ? 9.213 19.968 42.978 1.00 10.81 106 GLN B CA 1
ATOM 2306 C C . GLN B 1 109 ? 9.442 21.220 43.828 1.00 10.50 106 GLN B C 1
ATOM 2307 O O . GLN B 1 109 ? 10.043 21.141 44.895 1.00 10.68 106 GLN B O 1
ATOM 2313 N N . PHE B 1 110 ? 8.943 22.368 43.376 1.00 9.48 107 PHE B N 1
ATOM 2314 C CA . PHE B 1 110 ? 9.104 23.602 44.159 1.00 9.29 107 PHE B CA 1
ATOM 2315 C C . PHE B 1 110 ? 8.493 23.462 45.553 1.00 10.06 107 PHE B C 1
ATOM 2316 O O . PHE B 1 110 ? 9.003 24.034 46.517 1.00 9.21 107 PHE B O 1
ATOM 2324 N N . TYR B 1 111 ? 7.395 22.718 45.656 1.00 10.83 108 TYR B N 1
ATOM 2325 C CA . TYR B 1 111 ? 6.765 22.543 46.959 1.00 12.13 108 TYR B CA 1
ATOM 2326 C C . TYR B 1 111 ? 7.709 21.789 47.896 1.00 12.30 108 TYR B C 1
ATOM 2327 O O . TYR B 1 111 ? 7.911 22.201 49.044 1.00 12.56 108 TYR B O 1
ATOM 2336 N N . GLU B 1 112 ? 8.295 20.694 47.388 1.00 13.25 109 GLU B N 1
ATOM 2337 C CA . GLU B 1 112 ? 9.275 19.902 48.141 1.00 13.88 109 GLU B CA 1
ATOM 2338 C C . GLU B 1 112 ? 10.444 20.752 48.642 1.00 13.34 109 GLU B C 1
ATOM 2339 O O . GLU B 1 112 ? 10.924 20.578 49.776 1.00 14.17 109 GLU B O 1
ATOM 2345 N N . GLU B 1 113 ? 10.883 21.684 47.794 1.00 12.28 110 GLU B N 1
ATOM 2346 C CA . GLU B 1 113 ? 12.037 22.545 48.088 1.00 11.85 110 GLU B CA 1
ATOM 2347 C C . GLU B 1 113 ? 11.695 23.759 48.945 1.00 11.01 110 GLU B C 1
ATOM 2348 O O . GLU B 1 113 ? 12.592 24.515 49.317 1.00 11.93 110 GLU B O 1
ATOM 2354 N N . LYS B 1 114 ? 10.403 23.969 49.190 1.00 11.05 111 LYS B N 1
ATOM 2355 C CA . LYS B 1 114 ? 9.892 25.075 50.033 1.00 11.28 111 LYS B CA 1
ATOM 2356 C C . LYS B 1 114 ? 10.168 26.463 49.439 1.00 11.07 111 LYS B C 1
ATOM 2357 O O . LYS B 1 114 ? 10.374 27.463 50.150 1.00 11.43 111 LYS B O 1
ATOM 2363 N N . LEU B 1 115 ? 10.125 26.518 48.107 1.00 10.22 112 LEU B N 1
ATOM 2364 C CA . LEU B 1 115 ? 10.352 27.780 47.406 1.00 9.98 112 LEU B CA 1
ATOM 2365 C C . LEU B 1 115 ? 9.103 28.620 47.357 1.00 9.47 112 LEU B C 1
ATOM 2366 O O . LEU B 1 115 ? 7.993 28.092 47.311 1.00 10.33 112 LEU B O 1
ATOM 2371 N N . GLN B 1 116 ? 9.290 29.936 47.358 1.00 8.97 113 GLN B N 1
ATOM 2372 C CA . GLN B 1 116 ? 8.206 30.875 47.069 1.00 8.50 113 GLN B CA 1
ATOM 2373 C C . GLN B 1 116 ? 8.732 31.914 46.095 1.00 8.16 113 GLN B C 1
ATOM 2374 O O . GLN B 1 116 ? 9.892 32.297 46.176 1.00 8.66 113 GLN B O 1
ATOM 2380 N N . PHE B 1 117 ? 7.866 32.348 45.178 1.00 7.26 114 PHE B N 1
ATOM 2381 C CA . PHE B 1 117 ? 8.263 33.250 44.108 1.00 6.58 114 PHE B CA 1
ATOM 2382 C C . PHE B 1 117 ? 7.620 34.604 44.241 1.00 6.63 114 PHE B C 1
ATOM 2383 O O . PHE B 1 117 ? 6.462 34.705 44.662 1.00 6.98 114 PHE B O 1
ATOM 2391 N N . ASP B 1 118 ? 8.403 35.629 43.898 1.00 6.72 115 ASP B N 1
ATOM 2392 C CA . ASP B 1 118 ? 7.950 37.016 43.859 1.00 7.30 115 ASP B CA 1
ATOM 2393 C C . ASP B 1 118 ? 7.441 37.433 42.492 1.00 7.05 115 ASP B C 1
ATOM 2394 O O . ASP B 1 118 ? 6.677 38.383 42.386 1.00 7.03 115 ASP B O 1
ATOM 2399 N N . LEU B 1 119 ? 7.908 36.761 41.450 1.00 6.57 116 LEU B N 1
ATOM 2400 C CA . LEU B 1 119 ? 7.475 37.030 40.086 1.00 7.01 116 LEU B CA 1
ATOM 2401 C C . LEU B 1 119 ? 7.294 35.684 39.388 1.00 6.66 116 LEU B C 1
ATOM 2402 O O . LEU B 1 119 ? 8.159 34.814 39.480 1.00 6.39 116 LEU B O 1
ATOM 2407 N N . VAL B 1 120 ? 6.165 35.519 38.705 1.00 6.58 117 VAL B N 1
ATOM 2408 C CA . VAL B 1 120 ? 5.932 34.309 37.918 1.00 6.37 117 VAL B CA 1
ATOM 2409 C C . VAL B 1 120 ? 5.588 34.762 36.516 1.00 6.10 117 VAL B C 1
ATOM 2410 O O . VAL B 1 120 ? 4.690 35.575 36.348 1.00 7.50 117 VAL B O 1
ATOM 2414 N N . LEU B 1 121 ? 6.353 34.273 35.545 1.00 6.34 118 LEU B N 1
ATOM 2415 C CA . LEU B 1 121 ? 6.201 34.601 34.117 1.00 6.68 118 LEU B CA 1
ATOM 2416 C C . LEU B 1 121 ? 5.627 33.386 33.393 1.00 7.09 118 LEU B C 1
ATOM 2417 O O . LEU B 1 121 ? 6.245 32.322 33.376 1.00 5.89 118 LEU B O 1
ATOM 2422 N N . LEU B 1 122 ? 4.439 33.559 32.803 1.00 7.72 119 LEU B N 1
ATOM 2423 C CA . LEU B 1 122 ? 3.703 32.466 32.176 1.00 8.46 119 LEU B CA 1
ATOM 2424 C C . LEU B 1 122 ? 3.410 32.784 30.719 1.00 9.34 119 LEU B C 1
ATOM 2425 O O . LEU B 1 122 ? 2.514 33.568 30.409 1.00 10.06 119 LEU B O 1
ATOM 2430 N N . ASP B 1 123 ? 4.182 32.158 29.840 1.00 9.52 120 ASP B N 1
ATOM 2431 C CA . ASP B 1 123 ? 4.072 32.351 28.378 1.00 11.10 120 ASP B CA 1
ATOM 2432 C C . ASP B 1 123 ? 3.993 30.989 27.685 1.00 11.26 120 ASP B C 1
ATOM 2433 O O . ASP B 1 123 ? 4.882 30.630 26.891 1.00 12.22 120 ASP B O 1
ATOM 2438 N N . PRO B 1 124 ? 2.946 30.203 27.999 1.00 11.44 121 PRO B N 1
ATOM 2439 C CA . PRO B 1 124 ? 2.830 28.858 27.435 1.00 12.25 121 PRO B CA 1
ATOM 2440 C C . PRO B 1 124 ? 2.466 28.860 25.963 1.00 13.10 121 PRO B C 1
ATOM 2441 O O . PRO B 1 124 ? 1.835 29.804 25.500 1.00 13.42 121 PRO B O 1
ATOM 2445 N N . PRO B 1 125 ? 2.843 27.789 25.240 1.00 14.84 122 PRO B N 1
ATOM 2446 C CA . PRO B 1 125 ? 2.284 27.612 23.900 1.00 15.48 122 PRO B CA 1
ATOM 2447 C C . PRO B 1 125 ? 0.753 27.596 23.982 1.00 16.45 122 PRO B C 1
ATOM 2448 O O . PRO B 1 125 ? 0.186 27.092 24.955 1.00 15.37 122 PRO B O 1
ATOM 2452 N N . TYR B 1 126 ? 0.101 28.164 22.970 1.00 17.76 123 TYR B N 1
ATOM 2453 C CA . TYR B 1 126 ? -1.364 28.237 22.927 1.00 19.55 123 TYR B CA 1
ATOM 2454 C C . TYR B 1 126 ? -2.024 26.904 23.308 1.00 19.72 123 TYR B C 1
ATOM 2455 O O . TYR B 1 126 ? -2.908 26.862 24.169 1.00 19.61 123 TYR B O 1
ATOM 2464 N N . ALA B 1 127 ? -1.558 25.815 22.698 1.00 20.13 124 ALA B N 1
ATOM 2465 C CA . ALA B 1 127 ? -2.144 24.485 22.925 1.00 20.63 124 ALA B CA 1
ATOM 2466 C C . ALA B 1 127 ? -1.787 23.848 24.272 1.00 20.74 124 ALA B C 1
ATOM 2467 O O . ALA B 1 127 ? -2.299 22.774 24.620 1.00 21.67 124 ALA B O 1
ATOM 2469 N N . LYS B 1 128 ? -0.927 24.512 25.041 1.00 20.23 125 LYS B N 1
ATOM 2470 C CA . LYS B 1 128 ? -0.506 23.993 26.343 1.00 19.87 125 LYS B CA 1
ATOM 2471 C C . LYS B 1 128 ? -0.832 24.954 27.492 1.00 18.62 125 LYS B C 1
ATOM 2472 O O . LYS B 1 128 ? -0.338 24.789 28.613 1.00 19.11 125 LYS B O 1
ATOM 2478 N N . GLN B 1 129 ? -1.661 25.950 27.194 1.00 17.13 126 GLN B N 1
ATOM 2479 C CA . GLN B 1 129 ? -2.002 27.013 28.136 1.00 15.52 126 GLN B CA 1
ATOM 2480 C C . GLN B 1 129 ? -2.996 26.527 29.194 1.00 14.43 126 GLN B C 1
ATOM 2481 O O . GLN B 1 129 ? -4.121 26.120 28.878 1.00 14.75 126 GLN B O 1
ATOM 2487 N N . GLU B 1 130 ? -2.559 26.546 30.455 1.00 13.06 127 GLU B N 1
ATOM 2488 C CA . GLU B 1 130 ? -3.389 26.112 31.571 1.00 12.74 127 GLU B CA 1
ATOM 2489 C C . GLU B 1 130 ? -3.138 27.038 32.768 1.00 11.30 127 GLU B C 1
ATOM 2490 O O . GLU B 1 130 ? -2.997 26.593 33.895 1.00 11.64 127 GLU B O 1
ATOM 2496 N N . ILE B 1 131 ? -3.129 28.336 32.482 1.00 10.88 128 ILE B N 1
ATOM 2497 C CA . ILE B 1 131 ? -2.752 29.372 33.448 1.00 10.12 128 ILE B CA 1
ATOM 2498 C C . ILE B 1 131 ? -3.605 29.385 34.712 1.00 10.12 128 ILE B C 1
ATOM 2499 O O . ILE B 1 131 ? -3.063 29.416 35.822 1.00 8.79 128 ILE B O 1
ATOM 2504 N N . VAL B 1 132 ? -4.929 29.356 34.560 1.00 10.02 129 VAL B N 1
ATOM 2505 C CA . VAL B 1 132 ? -5.799 29.391 35.751 1.00 10.69 129 VAL B CA 1
ATOM 2506 C C . VAL B 1 132 ? -5.558 28.183 36.661 1.00 10.10 129 VAL B C 1
ATOM 2507 O O . VAL B 1 132 ? -5.399 28.337 37.872 1.00 10.35 129 VAL B O 1
ATOM 2511 N N . SER B 1 133 ? -5.483 26.989 36.072 1.00 10.42 130 SER B N 1
ATOM 2512 C CA . SER B 1 133 ? -5.239 25.776 36.842 1.00 10.96 130 SER B CA 1
ATOM 2513 C C . SER B 1 133 ? -3.889 25.859 37.570 1.00 10.22 130 SER B C 1
ATOM 2514 O O . SER B 1 133 ? -3.782 25.511 38.742 1.00 10.62 130 SER B O 1
ATOM 2517 N N . GLN B 1 134 ? -2.873 26.348 36.873 1.00 9.67 131 GLN B N 1
ATOM 2518 C CA . GLN B 1 134 ? -1.546 26.456 37.480 1.00 9.40 131 GLN B CA 1
ATOM 2519 C C . GLN B 1 134 ? -1.508 27.456 38.627 1.00 9.27 131 GLN B C 1
ATOM 2520 O O . GLN B 1 134 ? -0.896 27.213 39.668 1.00 9.65 131 GLN B O 1
ATOM 2526 N N . LEU B 1 135 ? -2.176 28.586 38.446 1.00 9.07 132 LEU B N 1
ATOM 2527 C CA . LEU B 1 135 ? -2.180 29.620 39.481 1.00 9.13 132 LEU B CA 1
ATOM 2528 C C . LEU B 1 135 ? -2.969 29.159 40.703 1.00 9.37 132 LEU B C 1
ATOM 2529 O O . LEU B 1 135 ? -2.572 29.431 41.832 1.00 9.68 132 LEU B O 1
ATOM 2534 N 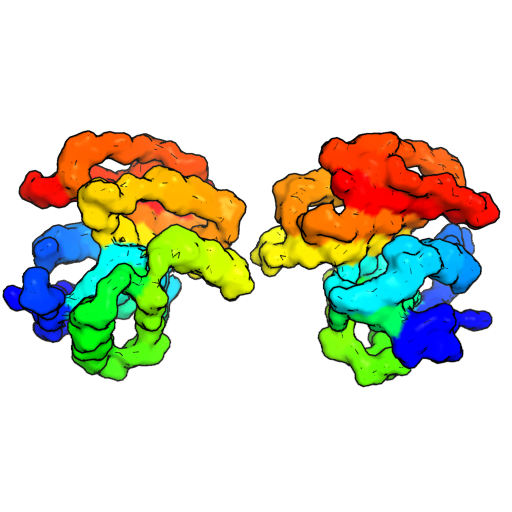N . GLU B 1 136 ? -4.071 28.447 40.474 1.00 10.75 133 GLU B N 1
ATOM 2535 C CA . GLU B 1 136 ? -4.802 27.817 41.587 1.00 11.37 133 GLU B CA 1
ATOM 2536 C C . GLU B 1 136 ? -3.890 26.873 42.367 1.00 11.55 133 GLU B C 1
ATOM 2537 O O . GLU B 1 136 ? -3.910 26.858 43.594 1.00 12.56 133 GLU B O 1
ATOM 2543 N N . LYS B 1 137 ? -3.088 26.089 41.655 1.00 11.87 134 LYS B N 1
ATOM 2544 C CA . LYS B 1 137 ? -2.146 25.174 42.325 1.00 11.79 134 LYS B CA 1
ATOM 2545 C C . LYS B 1 137 ? -1.063 25.934 43.082 1.00 11.50 134 LYS B C 1
AT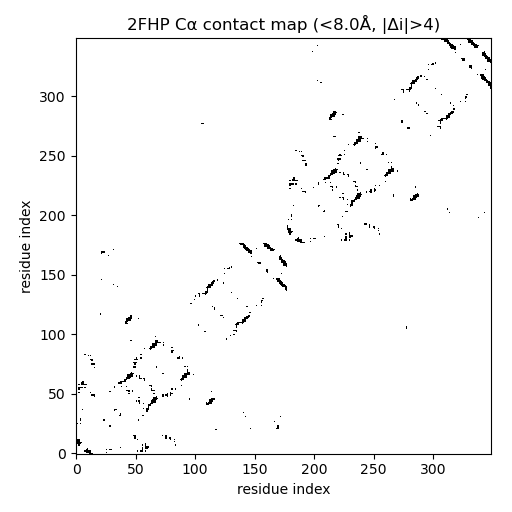OM 2546 O O . LYS B 1 137 ? -0.737 25.608 44.210 1.00 11.76 134 LYS B O 1
ATOM 2560 N N . LEU B 1 139 ? -1.291 28.819 44.444 1.00 10.76 136 LEU B N 1
ATOM 2561 C CA . LEU B 1 139 ? -1.898 29.373 45.663 1.00 11.85 136 LEU B CA 1
ATOM 2562 C C . LEU B 1 139 ? -2.090 28.282 46.713 1.00 12.49 136 LEU B C 1
ATOM 2563 O O . LEU B 1 139 ? -1.712 28.471 47.892 1.00 13.22 136 LEU B O 1
ATOM 2568 N N A GLU B 1 140 ? -2.656 27.152 46.311 0.50 12.55 137 GLU B N 1
ATOM 2569 N N B GLU B 1 140 ? -2.647 27.147 46.270 0.50 12.82 137 GLU B N 1
ATOM 2570 C CA A GLU B 1 140 ? -2.927 26.085 47.273 0.50 13.30 137 GLU B CA 1
ATOM 2571 C CA B GLU B 1 140 ? -2.944 25.955 47.103 0.50 13.85 137 GLU B CA 1
ATOM 2572 C C A GLU B 1 140 ? -1.624 25.567 47.896 0.50 12.89 137 GLU B C 1
ATOM 2573 C C B GLU B 1 140 ? -1.695 25.390 47.789 0.50 13.19 137 GLU B C 1
ATOM 2574 O O A GLU B 1 140 ? -1.572 25.300 49.110 0.50 13.47 137 GLU B O 1
ATOM 2575 O O B GLU B 1 140 ? -1.751 24.908 48.932 0.50 13.63 137 GLU B O 1
ATOM 2586 N N . ARG B 1 141 ? -0.578 25.458 47.074 1.00 12.80 138 ARG B N 1
ATOM 2587 C CA . ARG B 1 141 ? 0.717 24.926 47.515 1.00 12.14 138 ARG B CA 1
ATOM 2588 C C . ARG B 1 141 ? 1.615 25.975 48.189 1.00 10.87 138 ARG B C 1
ATOM 2589 O O . ARG B 1 141 ? 2.771 25.692 48.523 1.00 10.70 138 ARG B O 1
ATOM 2597 N N A GLN B 1 142 ? 1.091 27.186 48.395 0.50 10.33 139 GLN B N 1
ATOM 2598 N N B GLN B 1 142 ? 1.067 27.180 48.366 0.50 10.31 139 GLN B N 1
ATOM 2599 C CA A GLN B 1 142 ? 1.833 28.251 49.088 0.50 10.29 139 GLN B CA 1
ATOM 2600 C CA B GLN B 1 142 ? 1.769 28.287 49.015 0.50 10.08 139 GLN B CA 1
ATOM 2601 C C A GLN B 1 142 ? 3.134 28.635 48.351 0.50 9.35 139 GLN B C 1
ATOM 2602 C C B GLN B 1 142 ? 3.119 28.586 48.346 0.50 9.38 139 GLN B C 1
ATOM 2603 O O A GLN B 1 142 ? 4.155 28.892 48.982 0.50 9.12 139 GLN B O 1
ATOM 2604 O O B GLN B 1 142 ? 4.145 28.731 49.005 0.50 9.25 139 GLN B O 1
ATOM 2615 N N . LEU B 1 143 ? 3.092 28.680 47.017 1.00 8.46 140 LEU B N 1
ATOM 2616 C CA . LEU B 1 143 ? 4.308 28.939 46.228 1.00 8.19 140 LEU B CA 1
ATOM 2617 C C . LEU B 1 143 ? 4.540 30.399 45.876 1.00 8.66 140 LEU B C 1
ATOM 2618 O O . LEU B 1 143 ? 5.520 30.715 45.181 1.00 9.11 140 LEU B O 1
ATOM 2623 N N . LEU B 1 144 ? 3.645 31.272 46.337 1.00 8.46 141 LEU B N 1
ATOM 2624 C CA . LEU B 1 144 ? 3.742 32.703 46.022 1.00 8.49 141 LEU B CA 1
ATOM 2625 C C . LEU B 1 144 ? 3.978 33.546 47.273 1.00 9.18 141 LEU B C 1
ATOM 2626 O O . LEU B 1 144 ? 3.301 33.362 48.302 1.00 10.02 141 LEU B O 1
ATOM 2631 N N . THR B 1 145 ? 4.936 34.476 47.188 1.00 9.35 142 THR B N 1
ATOM 2632 C CA . THR B 1 145 ? 5.157 35.402 48.299 1.00 10.03 142 THR B CA 1
ATOM 2633 C C . THR B 1 145 ? 3.969 36.358 48.400 1.00 11.04 142 THR B C 1
ATOM 2634 O O . THR B 1 145 ? 3.163 36.462 47.478 1.00 10.38 142 THR B O 1
ATOM 2638 N N . ASN B 1 146 ? 3.861 37.047 49.533 1.00 12.57 143 ASN B N 1
ATOM 2639 C CA . ASN B 1 146 ? 2.750 37.968 49.759 1.00 14.50 143 ASN B CA 1
ATOM 2640 C C . ASN B 1 146 ? 2.669 39.114 48.766 1.00 15.16 143 ASN B C 1
ATOM 2641 O O . ASN B 1 146 ? 1.596 39.668 48.546 1.00 17.36 143 ASN B O 1
ATOM 2646 N N . GLU B 1 147 ? 3.790 39.493 48.180 1.00 15.64 144 GLU B N 1
ATOM 2647 C CA . GLU B 1 147 ? 3.713 40.579 47.214 1.00 16.23 144 GLU B CA 1
ATOM 2648 C C . GLU B 1 147 ? 3.868 40.091 45.766 1.00 14.81 144 GLU B C 1
ATOM 2649 O O . GLU B 1 147 ? 4.113 40.888 44.853 1.00 15.08 144 GLU B O 1
ATOM 2655 N N . ALA B 1 148 ? 3.679 38.786 45.553 1.00 12.35 145 ALA B N 1
ATOM 2656 C CA . ALA B 1 148 ? 3.911 38.208 44.223 1.00 9.54 145 ALA B CA 1
ATOM 2657 C C . ALA B 1 148 ? 3.132 38.891 43.098 1.00 9.01 145 ALA B C 1
ATOM 2658 O O . ALA B 1 148 ? 1.960 39.266 43.255 1.00 8.00 145 ALA B O 1
ATOM 2660 N N . VAL B 1 149 ? 3.794 38.990 41.946 1.00 8.12 146 VAL B N 1
ATOM 2661 C CA . VAL B 1 149 ? 3.178 39.449 40.716 1.00 8.69 146 VAL B CA 1
ATOM 2662 C C . VAL B 1 149 ? 3.263 38.348 39.665 1.00 8.39 146 VAL B C 1
ATOM 2663 O O . VAL B 1 149 ? 4.290 37.654 39.570 1.00 7.15 146 VAL B O 1
ATOM 2667 N N . ILE B 1 150 ? 2.187 38.190 38.893 1.00 7.80 147 ILE B N 1
ATOM 2668 C CA . ILE B 1 150 ? 2.128 37.174 37.844 1.00 8.15 147 ILE B CA 1
ATOM 2669 C C . ILE B 1 150 ? 1.996 37.913 36.537 1.00 7.93 147 ILE B C 1
ATOM 2670 O O . ILE B 1 150 ? 1.175 38.814 36.439 1.00 7.74 147 ILE B O 1
ATOM 2675 N N . VAL B 1 151 ? 2.797 37.527 35.545 1.00 7.37 148 VAL B N 1
ATOM 2676 C CA . VAL B 1 151 ? 2.695 38.052 34.190 1.00 8.38 148 VAL B CA 1
ATOM 2677 C C . VAL B 1 151 ? 2.234 36.901 33.309 1.00 8.83 148 VAL B C 1
ATOM 2678 O O . VAL B 1 151 ? 2.895 35.867 33.240 1.00 8.24 148 VAL B O 1
ATOM 2682 N N . CYS B 1 152 ? 1.104 37.090 32.631 1.00 9.20 149 CYS B N 1
ATOM 2683 C CA . CYS B 1 152 ? 0.552 36.087 31.721 1.00 9.40 149 CYS B CA 1
ATOM 2684 C C . CYS B 1 152 ? 0.609 36.600 30.284 1.00 10.19 149 CYS B C 1
ATOM 2685 O O . CYS B 1 152 ? 0.271 37.747 30.012 1.00 10.45 149 CYS B O 1
ATOM 2688 N N . GLU B 1 153 ? 1.027 35.747 29.364 1.00 10.51 150 GLU B N 1
ATOM 2689 C CA . GLU B 1 153 ? 0.998 36.115 27.945 1.00 11.72 150 GLU B CA 1
ATOM 2690 C C . GLU B 1 153 ? 0.154 35.097 27.234 1.00 12.15 150 GLU B C 1
ATOM 2691 O O . GLU B 1 153 ? 0.456 33.911 27.285 1.00 11.77 150 GLU B O 1
ATOM 2697 N N . THR B 1 154 ? -0.917 35.558 26.589 1.00 13.11 151 THR B N 1
ATOM 2698 C CA . THR B 1 154 ? -1.882 34.656 25.970 1.00 14.29 151 THR B CA 1
ATOM 2699 C C . THR B 1 154 ? -2.321 35.185 24.616 1.00 15.25 151 THR B C 1
ATOM 2700 O O . THR B 1 154 ? -2.091 36.351 24.266 1.00 15.66 151 THR B O 1
ATOM 2704 N N . ASP B 1 155 ? -2.962 34.309 23.859 1.00 17.44 152 ASP B N 1
ATOM 2705 C CA . ASP B 1 155 ? -3.664 34.721 22.662 1.00 19.63 152 ASP B CA 1
ATOM 2706 C C . ASP B 1 155 ? -4.807 35.659 23.070 1.00 20.68 152 ASP B C 1
ATOM 2707 O O . ASP B 1 155 ? -5.338 35.550 24.170 1.00 20.17 152 ASP B O 1
ATOM 2712 N N . LYS B 1 156 ? -5.180 36.578 22.184 1.00 22.35 153 LYS B N 1
ATOM 2713 C CA . LYS B 1 156 ? -6.258 37.530 22.484 1.00 23.80 153 LYS B CA 1
ATOM 2714 C C . LYS B 1 156 ? -7.624 36.859 22.757 1.00 23.67 153 LYS B C 1
ATOM 2715 O O . LYS B 1 156 ? -8.485 37.442 23.425 1.00 24.36 153 LYS B O 1
ATOM 2721 N N . THR B 1 157 ? -7.808 35.625 22.296 1.00 23.41 154 THR B N 1
ATOM 2722 C CA . THR B 1 157 ? -9.074 34.922 22.508 1.00 22.94 154 THR B CA 1
ATOM 2723 C C . THR B 1 157 ? -9.257 34.343 23.926 1.00 21.89 154 THR B C 1
ATOM 2724 O O . THR B 1 157 ? -10.353 33.938 24.292 1.00 21.93 154 THR B O 1
ATOM 2728 N N . VAL B 1 158 ? -8.185 34.314 24.719 1.00 20.22 155 VAL B N 1
ATOM 2729 C CA . VAL B 1 158 ? -8.242 33.750 26.069 1.00 18.84 155 VAL B CA 1
ATOM 2730 C C . VAL B 1 158 ? -8.834 34.809 27.007 1.00 17.69 155 VAL B C 1
ATOM 2731 O O . VAL B 1 158 ? -8.381 35.951 27.020 1.00 18.26 155 VAL B O 1
ATOM 2735 N N . LYS B 1 159 ? -9.874 34.430 27.746 1.00 16.34 156 LYS B N 1
ATOM 2736 C CA . LYS B 1 159 ? -10.529 35.333 28.684 1.00 15.08 156 LYS B CA 1
ATOM 2737 C C . LYS B 1 159 ? -10.144 34.950 30.104 1.00 14.15 156 LYS B C 1
ATOM 2738 O O . LYS B 1 159 ? -10.773 34.083 30.722 1.00 14.64 156 LYS B O 1
ATOM 2744 N N . LEU B 1 160 ? -9.092 35.579 30.617 1.00 12.73 157 LEU B N 1
ATOM 2745 C CA . LEU B 1 160 ? -8.622 35.276 31.964 1.00 11.58 157 LEU B CA 1
ATOM 2746 C C . LEU B 1 160 ? -9.512 35.966 33.003 1.00 11.07 157 LEU B C 1
ATOM 2747 O O . LEU B 1 160 ? -9.942 37.100 32.793 1.00 11.08 157 LEU B O 1
ATOM 2752 N N . PRO B 1 161 ? -9.800 35.271 34.120 1.00 10.68 158 PRO B N 1
ATOM 2753 C CA . PRO B 1 161 ? -10.782 35.809 35.065 1.00 10.58 158 PRO B CA 1
ATOM 2754 C C . PRO B 1 161 ? -10.248 36.979 35.894 1.00 10.82 158 PRO B C 1
ATOM 2755 O O . PRO B 1 161 ? -9.025 37.151 36.068 1.00 10.59 158 PRO B O 1
ATOM 2759 N N . GLU B 1 162 ? -11.167 37.780 36.418 1.00 10.49 159 GLU B N 1
ATOM 2760 C CA . GLU B 1 162 ? -10.782 38.940 37.224 1.00 10.84 159 GLU B CA 1
ATOM 2761 C C . GLU B 1 162 ? -10.071 38.565 38.525 1.00 11.50 159 GLU B C 1
ATOM 2762 O O . GLU B 1 162 ? -9.213 39.305 39.001 1.00 11.46 159 GLU B O 1
ATOM 2768 N N A THR B 1 163 ? -10.410 37.394 39.059 0.50 11.41 160 THR B N 1
ATOM 2769 N N B THR B 1 163 ? -10.479 37.455 39.130 0.50 11.44 160 THR B N 1
ATOM 2770 C CA A THR B 1 163 ? -9.891 36.929 40.344 0.50 11.80 160 THR B CA 1
ATOM 2771 C CA B THR B 1 163 ? -9.770 36.927 40.293 0.50 11.84 160 THR B CA 1
ATOM 2772 C C A THR B 1 163 ? -9.606 35.422 40.285 0.50 11.66 160 THR B C 1
ATOM 2773 C C B THR B 1 163 ? -9.481 35.455 40.104 0.50 11.64 160 THR B C 1
ATOM 2774 O O A THR B 1 163 ? -10.430 34.653 39.785 0.50 11.50 160 THR B O 1
ATOM 2775 O O B THR B 1 163 ? -10.173 34.750 39.370 0.50 11.56 160 THR B O 1
ATOM 2782 N N . ILE B 1 164 ? -8.438 35.017 40.787 1.00 11.55 161 ILE B N 1
ATOM 2783 C CA . ILE B 1 164 ? -8.102 33.610 40.948 1.00 12.40 161 ILE B CA 1
ATOM 2784 C C . ILE B 1 164 ? -7.707 33.529 42.423 1.00 12.99 161 ILE B C 1
ATOM 2785 O O . ILE B 1 164 ? -6.601 33.914 42.799 1.00 13.85 161 ILE B O 1
ATOM 2790 N N . GLY B 1 165 ? -8.625 33.070 43.268 1.00 13.98 162 GLY B N 1
ATOM 2791 C CA . GLY B 1 165 ? -8.380 33.097 44.710 1.00 14.84 162 GLY B CA 1
ATOM 2792 C C . GLY B 1 165 ? -7.955 34.479 45.189 1.00 15.13 162 GLY B C 1
ATOM 2793 O O . GLY B 1 165 ? -8.617 35.490 44.906 1.00 16.19 162 GLY B O 1
ATOM 2794 N N . THR B 1 166 ? -6.828 34.538 45.892 1.00 14.34 163 THR B N 1
ATOM 2795 C CA . THR B 1 166 ? -6.300 35.797 46.413 1.00 13.86 163 THR B CA 1
ATOM 2796 C C . THR B 1 166 ? -5.570 36.648 45.354 1.00 13.05 163 THR B C 1
ATOM 2797 O O . THR B 1 166 ? -5.116 37.752 45.653 1.00 12.56 163 THR B O 1
ATOM 2801 N N . LEU B 1 167 ? -5.453 36.137 44.126 1.00 11.86 164 LEU B N 1
ATOM 2802 C CA . LEU B 1 167 ? -4.860 36.899 43.030 1.00 12.02 164 LEU B CA 1
ATOM 2803 C C . LEU B 1 167 ? -5.889 37.774 42.353 1.00 11.95 164 LEU B C 1
ATOM 2804 O O . LEU B 1 167 ? -6.963 37.297 41.991 1.00 12.27 164 LEU B O 1
ATOM 2809 N N . LYS B 1 168 ? -5.555 39.051 42.190 1.00 12.45 165 LYS B N 1
ATOM 2810 C CA . LYS B 1 168 ? -6.464 39.990 41.539 1.00 13.66 165 LYS B CA 1
ATOM 2811 C C . LYS B 1 168 ? -5.862 40.527 40.255 1.00 12.56 165 LYS B C 1
ATOM 2812 O O . LYS B 1 168 ? -4.684 40.891 40.231 1.00 11.31 165 LYS B O 1
ATOM 2818 N N . LYS B 1 169 ? -6.660 40.563 39.184 1.00 11.46 166 LYS B N 1
ATOM 2819 C CA . LYS B 1 169 ? -6.184 41.126 37.931 1.00 11.76 166 LYS B CA 1
ATOM 2820 C C . LYS B 1 169 ? -6.060 42.632 38.093 1.00 12.66 166 LYS B C 1
ATOM 2821 O O . LYS B 1 169 ? -7.055 43.302 38.443 1.00 13.51 166 LYS B O 1
ATOM 2827 N N . THR B 1 170 ? -4.856 43.144 37.831 1.00 12.35 167 THR B N 1
ATOM 2828 C CA . THR B 1 170 ? -4.562 44.570 38.018 1.00 13.03 167 THR B CA 1
ATOM 2829 C C . THR B 1 170 ? -4.335 45.330 36.712 1.00 13.74 167 THR B C 1
ATOM 2830 O O . THR B 1 170 ? -4.542 46.549 36.662 1.00 14.16 167 THR B O 1
ATOM 2834 N N . ARG B 1 171 ? -3.898 44.620 35.672 1.00 14.35 168 ARG B N 1
ATOM 2835 C CA . ARG B 1 171 ? -3.687 45.198 34.344 1.00 14.99 168 ARG B CA 1
ATOM 2836 C C . ARG B 1 171 ? -3.974 44.157 33.273 1.00 15.03 168 ARG B C 1
ATOM 2837 O O . ARG B 1 171 ? -3.728 42.957 33.469 1.00 14.48 168 ARG B O 1
ATOM 2845 N N . GLU B 1 172 ? -4.482 44.622 32.134 1.00 14.76 169 GLU B N 1
ATOM 2846 C CA . GLU B 1 172 ? -4.620 43.773 30.955 1.00 14.87 169 GLU B CA 1
ATOM 2847 C C . GLU B 1 172 ? -4.558 44.618 29.700 1.00 16.00 169 GLU B C 1
ATOM 2848 O O . GLU B 1 172 ? -5.365 45.524 29.515 1.00 15.52 169 GLU B O 1
ATOM 2854 N N . THR B 1 173 ? -3.568 44.337 28.862 1.00 17.24 170 THR B N 1
ATOM 2855 C CA . THR B 1 173 ? -3.329 45.140 27.674 1.00 19.33 170 THR B CA 1
ATOM 2856 C C . THR B 1 173 ? -2.954 44.233 26.525 1.00 20.62 170 THR B C 1
ATOM 2857 O O . THR B 1 173 ? -2.345 43.178 26.716 1.00 20.16 170 THR B O 1
ATOM 2861 N N . VAL B 1 174 ? -3.348 44.641 25.330 1.00 21.89 171 VAL B N 1
ATOM 2862 C CA . VAL B 1 174 ? -3.034 43.876 24.140 1.00 23.91 171 VAL B CA 1
ATOM 2863 C C . VAL B 1 174 ? -1.969 44.623 23.365 1.00 25.06 171 VAL B C 1
ATOM 2864 O O . VAL B 1 174 ? -2.038 45.842 23.197 1.00 25.46 171 VAL B O 1
ATOM 2868 N N . TYR B 1 175 ? -0.957 43.883 22.939 1.00 26.21 172 TYR B N 1
ATOM 2869 C CA . TYR B 1 175 ? 0.065 44.430 22.070 1.00 27.48 172 TYR B CA 1
ATOM 2870 C C . TYR B 1 175 ? 0.068 43.602 20.786 1.00 28.07 172 TYR B C 1
ATOM 2871 O O . TYR B 1 175 ? 0.497 42.446 20.774 1.00 28.31 172 TYR B O 1
ATOM 2880 N N . GLY B 1 176 ? -0.449 44.200 19.714 1.00 28.71 173 GLY B N 1
ATOM 2881 C CA . GLY B 1 176 ? -0.695 43.492 18.466 1.00 29.05 173 GLY B CA 1
ATOM 2882 C C . GLY B 1 176 ? -1.569 42.275 18.701 1.00 29.09 173 GLY B C 1
ATOM 2883 O O . GLY B 1 176 ? -2.797 42.381 18.796 1.00 30.09 173 GLY B O 1
ATOM 2884 N N . ILE B 1 177 ? -0.923 41.121 18.829 1.00 28.81 174 ILE B N 1
ATOM 2885 C CA . ILE B 1 177 ? -1.617 39.842 18.981 1.00 28.16 174 ILE B CA 1
ATOM 2886 C C . ILE B 1 177 ? -1.414 39.212 20.367 1.00 26.89 174 ILE B C 1
ATOM 2887 O O . ILE B 1 177 ? -2.090 38.243 20.713 1.00 27.20 174 ILE B O 1
ATOM 2892 N N . THR B 1 178 ? -0.485 39.761 21.147 1.00 25.21 175 THR B N 1
ATOM 2893 C CA . THR B 1 178 ? -0.190 39.229 22.487 1.00 23.26 175 THR B CA 1
ATOM 2894 C C . THR B 1 178 ? -0.985 39.944 23.582 1.00 21.08 175 THR B C 1
ATOM 2895 O O . THR B 1 178 ? -0.886 41.164 23.758 1.00 21.00 175 THR B O 1
ATOM 2899 N N . GLN B 1 179 ? -1.781 39.181 24.314 1.00 18.32 176 GLN B N 1
ATOM 2900 C CA . GLN B 1 179 ? -2.494 39.745 25.443 1.00 15.93 176 GLN B CA 1
ATOM 2901 C C . GLN B 1 179 ? -1.646 39.566 26.693 1.00 14.64 176 GLN B C 1
ATOM 2902 O O . GLN B 1 179 ? -1.240 38.455 26.990 1.00 14.10 176 GLN B O 1
ATOM 2908 N N . VAL B 1 180 ? -1.383 40.660 27.404 1.00 13.14 177 VAL B N 1
ATOM 2909 C CA . VAL B 1 180 ? -0.603 40.607 28.654 1.00 12.61 177 VAL B CA 1
ATOM 2910 C C . VAL B 1 180 ? -1.534 40.888 29.820 1.00 11.84 177 VAL B C 1
ATOM 2911 O O . VAL B 1 180 ? -2.203 41.929 29.854 1.00 12.33 177 VAL B O 1
ATOM 2915 N N . THR B 1 181 ? -1.565 39.965 30.773 1.00 10.76 178 THR B N 1
ATOM 2916 C CA . THR B 1 181 ? -2.441 40.100 31.924 1.00 10.14 178 THR B CA 1
ATOM 2917 C C . THR B 1 181 ? -1.578 40.039 33.165 1.00 10.04 178 THR B C 1
ATOM 2918 O O . THR B 1 181 ? -0.759 39.145 33.288 1.00 9.88 178 THR B O 1
ATOM 2922 N N . ILE B 1 182 ? -1.799 40.981 34.085 1.00 9.19 179 ILE B N 1
ATOM 2923 C CA . ILE B 1 182 ? -1.046 41.050 35.330 1.00 9.01 179 ILE B CA 1
ATOM 2924 C C . ILE B 1 182 ? -1.965 40.716 36.497 1.00 9.18 179 ILE B C 1
ATOM 2925 O O . ILE B 1 182 ? -3.051 41.292 36.609 1.00 9.28 179 ILE B O 1
ATOM 2930 N N . TYR B 1 183 ? -1.526 39.794 37.363 1.00 9.06 180 TYR B N 1
ATOM 2931 C CA . TYR B 1 183 ? -2.186 39.542 38.645 1.00 9.15 180 TYR B CA 1
ATOM 2932 C C . TYR B 1 183 ? -1.245 39.932 39.786 1.00 9.49 180 TYR B C 1
ATOM 2933 O O . TYR B 1 183 ? -0.021 39.752 39.684 1.00 9.55 180 TYR B O 1
ATOM 2942 N N . ARG B 1 184 ? -1.821 40.442 40.867 1.00 10.82 181 ARG B N 1
ATOM 2943 C CA . ARG B 1 184 ? -1.060 40.692 42.095 1.00 12.11 181 ARG B CA 1
ATOM 2944 C C . ARG B 1 184 ? -1.680 39.929 43.269 1.00 13.13 181 ARG B C 1
ATOM 2945 O O . ARG B 1 184 ? -2.903 39.827 43.391 1.00 12.77 181 ARG B O 1
ATOM 2953 N N . GLN B 1 185 ? -0.817 39.370 44.109 1.00 14.55 182 GLN B N 1
ATOM 2954 C CA . GLN B 1 185 ? -1.239 38.614 45.287 1.00 16.96 182 GLN B CA 1
ATOM 2955 C C . GLN B 1 185 ? -1.689 39.551 46.403 1.00 18.28 182 GLN B C 1
ATOM 2956 O O . GLN B 1 185 ? -1.032 40.559 46.685 1.00 18.64 182 GLN B O 1
ATOM 2962 N N . GLU B 1 186 ? -2.818 39.214 47.023 1.00 19.79 183 GLU B N 1
ATOM 2963 C CA . GLU B 1 186 ? -3.338 39.972 48.159 1.00 20.70 183 GLU B CA 1
ATOM 2964 C C . GLU B 1 186 ? -3.540 39.030 49.342 1.00 21.54 183 GLU B C 1
ATOM 2965 O O . GLU B 1 186 ? -4.591 38.405 49.475 1.00 22.85 183 GLU B O 1
#

Secondary structure (DSSP, 8-state):
----SSTTTT---PPPPP-SSPP--HHHHHHHH---S--S---EETT-TT-HHHHHHHHT---EEEE-S-HHHHHHHHHHHHHHT-GGGEEEE--HHHHHHHHHHTT--EEEEEE---GGG--HHHHHH--TT--EEEEEEEEEEEETT----SEETTEEEEEEEEETTEEEEEEE-/----SSTTTT---PPP---HHHHHHHH---S--S---EETT-TT-HHHHHHHHT---EEEE-S-HHHHHHHHHHHHHHT-GGGEEEE--HHHHHHHHHHHT--EEEEEE---GGG--HHHHHH--TT--EEEEEEEEEEEETT----SEETTEEEEEEEEETTEEEEEEEE-

Sequence (349 aa):
ARVISGEYGGRRRLKALDGDNTRPTTDKVKESIFNIGPYFDGGALDLYSSGSGGLAIEAVSRGDKSSICIEKNFAALKVIKENIAITKEPEKFEVRKDANRALEQFYEEKLQFDLVLLDPPYAKQEIVSQLEEKLERQLLTNNEAVIVCETDKTVKLPETIGTLKKTRETVYGITQVTIYRQARVISGEYGGRRLKKALDGTDKVKESIFNIGPYFDGGALDLYSSGSGGLAIEAVSRGDKSSICIEKNFAALKVIKENIAITKEPEKFEVRKKDANRALEQFYEEKLQFDLVLLDPPYAKQEIVSQLEKLEERQQLLTNEAVIVCETDKTVKLPETTIGTLKKTRETVYGITQVTIYRQE

Radius of gyration: 26.58 Å; Cα contacts (8 Å, |Δi|>4): 703; chains: 2; bounding box: 44×50×76 Å

Nearest PDB structures (foldseek):
  2fhp-assembly2_B  TM=1.004E+00  e=2.284E-34  Enterococcus faecalis V583
  2fhp-assembly1_A  TM=9.910E-01  e=4.166E-32  Enterococcus faecalis V583
  2esr-assembly1_B  TM=9.550E-01  e=4.380E-19  Streptococcus pyogenes MGAS10394
  2fpo-assembly3_C  TM=8.647E-01  e=3.295E-14  Escherichia coli K-12
  2cww-assembly1_A-2  TM=7.534E-01  e=1.049E-08  Thermus thermophilus HB8

Solvent-accessible surface area: 17729 Å² total

InterPro domains:
  IPR002052 DNA methylase, N-6 adenine-specific, conserved site [PS00092] (117-123)
  IPR004398 RNA methyltransferase, RsmD [PIRSF004553] (1-182)
  IPR004398 RNA methyltransferase, RsmD [PTHR43542] (1-183)
  IPR004398 RNA methyltransferase, RsmD [TIGR00095] (2-182)
  IPR029063 S-adenosyl-L-methionine-dependent methyltransferase superfamily [G3DSA:3.40.50.150] (1-184)
  IPR029063 S-adenosyl-L-methionine-dependent methyltransferase superfamily [SSF53335] (1-181)

CATH classification: 3.40.50.150

B-factor: mean 14.36, std 6.93, range [2.0, 49.65]

Organism: Enterococcus faecalis (strain ATCC 700802 / V583) (NCBI:txid226185)

Foldseek 3Di:
DAQPDAPGHRFDADADPDDPFDDCDVVNLCVVCVCDVADADFEEELDQQLNNNVVNHVRRHAAYEYEHADPSSVVRNVVRCVSSVCVVRYHYDYHSQVVLVVCLVVVAAGQEYEAEDGAVPDDPLVVVLSVVSRRHDQWHKYKYKYFQPDDDDQDRPPKGWDDWDDDPGIIIIMITD/DFQPDAPGHPHDADAFPVDPVVLCVVCVVDVADADFEEELDQQLNNNVVNHVRRYAAYEYEHADPSRPVRVVVRCVSSVCVVRYHYYHHSVVVLVVCLVVVAAGQEYEAEDDQVPDDPLVVVLSVVSRRYDQFHKYKYKYFPPDDDDQDRVQWGWDDWDDDPGIIIIMITGD